Protein AF-A0A520KPR8-F1 (afdb_monomer)

Mean predicted aligned error: 12.23 Å

Secondary structure (DSSP, 8-state):
-HHHHHHHHHHHHHHHHHTT----------TT---EEEEETTSEEEE--SSSSEEEEETTTEEEEEB-SSPPPSEEEEEEEEE-SSS-EEEEEEEE-PPP-------SS--EEEEEE-SSEEEEETTS-EEE---HHHHHHHHHHHHHHHHHTSPTTSHHHHHHHHHHHHHHHHHHHHHHHHHHHHHHHHHTT-SEEEEE---HHHHTT-TTTHHHHTT--HHHHHHHHHHHHTTTT-EEEEE--TTTTTB-TTT--B----TT--EEE-TTT--EEEHHHHHHHHHHHHHHHHH-S--------------------EEEP----PPPP-----

Nearest PDB structures (foldseek):
  8h1j-assembly1_A  TM=8.125E-01  e=1.119E-15  Deinococcus radiodurans R1 = ATCC 13939 = DSM 20539
  8iaz-assembly1_A  TM=8.163E-01  e=7.077E-16  Firmicutes bacterium AM43-11BH
  8exa-assembly1_A  TM=8.527E-01  e=3.098E-14  Deinococcus radiodurans R1 = ATCC 13939 = DSM 20539
  8bf8-assembly1_A  TM=7.472E-01  e=6.966E-10  Deinococcus radiodurans R1 = ATCC 13939 = DSM 20539
  8hhm-assembly1_A  TM=7.440E-01  e=2.235E-06  Mycolicibacterium mucogenicum

Sequence (334 aa):
MVLKQLYDNLRSLSERQKNGYKVGKLRYKGEGWYKTIEYNQSGFKLKKTDNRPDQLKLSKIGEVPIRLHREIEGEVKGVILKRDSAGDWYAIFQTEQEEAETDTTDSENFEAVGIDLGIQKFIVDSDGNRIEHPKNVEKAREHLKKEQRNLSRKEKGSNNYEKKRKRVAKLHKRVKNRRMDFLHKLSNAYVEKHDKIVLEDLNISSMLQGEMNSKNTLDSSWRTFIQLLLYKAESADTEVILVDPKDTSKECSQCGVKTDKKLWQREHSCPSCEYTTDRDYNAAQNILGKGLAEVTPAETATSTEHRDQNNSVFCDVSASASSKQEAPSTSKHS

Radius of gyration: 25.41 Å; Cα contacts (8 Å, |Δi|>4): 445; chains: 1; bounding box: 72×51×72 Å

Structure (mmCIF, N/CA/C/O backbone):
data_AF-A0A520KPR8-F1
#
_entry.id   AF-A0A520KPR8-F1
#
loop_
_atom_site.group_PDB
_atom_site.id
_atom_site.type_symbol
_atom_site.label_atom_id
_atom_site.label_alt_id
_atom_site.label_comp_id
_atom_site.label_asym_id
_atom_site.label_entity_id
_atom_site.label_seq_id
_atom_site.pdbx_PDB_ins_code
_atom_site.Cartn_x
_atom_site.Cartn_y
_atom_site.Cartn_z
_atom_site.occupancy
_atom_site.B_iso_or_equiv
_atom_site.auth_seq_id
_atom_site.auth_comp_id
_atom_site.auth_asym_id
_atom_site.auth_atom_id
_atom_site.pdbx_PDB_model_num
ATOM 1 N N . MET A 1 1 ? -7.335 -18.999 23.655 1.00 62.38 1 MET A N 1
ATOM 2 C CA . MET A 1 1 ? -7.191 -17.750 22.876 1.00 62.38 1 MET A CA 1
ATOM 3 C C . MET A 1 1 ? -6.178 -16.783 23.492 1.00 62.38 1 MET A C 1
ATOM 5 O O . MET A 1 1 ? -5.138 -16.594 22.886 1.00 62.38 1 MET A O 1
ATOM 9 N N . VAL A 1 2 ? -6.375 -16.278 24.722 1.00 66.62 2 VAL A N 1
ATOM 10 C CA . VAL A 1 2 ? -5.357 -15.449 25.423 1.00 66.62 2 VAL A CA 1
ATOM 11 C C . VAL A 1 2 ? -4.015 -16.184 25.581 1.00 66.62 2 VAL A C 1
ATOM 13 O O . VAL A 1 2 ? -2.962 -15.611 25.328 1.00 66.62 2 VAL A O 1
ATOM 16 N N . LEU A 1 3 ? -4.059 -17.479 25.915 1.00 74.75 3 LEU A N 1
ATOM 17 C CA . LEU A 1 3 ? -2.877 -18.351 25.965 1.00 74.75 3 LEU A CA 1
ATOM 18 C C . LEU A 1 3 ? -2.170 -18.478 24.607 1.00 74.75 3 LEU A C 1
ATOM 20 O O . LEU A 1 3 ? -0.956 -18.335 24.553 1.00 74.75 3 LEU A O 1
ATOM 24 N N . LYS A 1 4 ? -2.916 -18.680 23.511 1.00 77.00 4 LYS A N 1
ATOM 25 C CA . LYS A 1 4 ? -2.352 -18.782 22.152 1.00 77.00 4 LYS A CA 1
ATOM 26 C C . LYS A 1 4 ? -1.570 -17.515 21.805 1.00 77.00 4 LYS A C 1
ATOM 28 O O . LYS A 1 4 ? -0.386 -17.579 21.512 1.00 77.00 4 LYS A O 1
ATOM 33 N N . GLN A 1 5 ? -2.195 -16.356 21.999 1.00 74.44 5 GLN A N 1
ATOM 34 C CA . GLN A 1 5 ? -1.561 -15.074 21.723 1.00 74.44 5 GLN A CA 1
ATOM 35 C 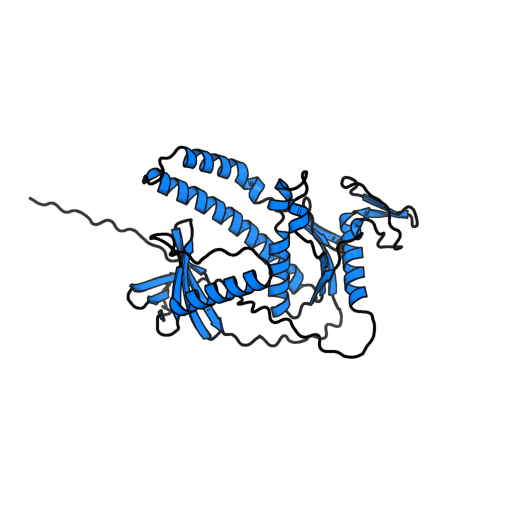C . GLN A 1 5 ? -0.337 -14.799 22.612 1.00 74.44 5 GLN A C 1
ATOM 37 O O . GLN A 1 5 ? 0.614 -14.154 22.174 1.00 74.44 5 GLN A O 1
ATOM 42 N N . LEU A 1 6 ? -0.332 -15.270 23.863 1.00 82.25 6 LEU A N 1
ATOM 43 C CA . LEU A 1 6 ? 0.854 -15.207 24.717 1.00 82.25 6 LEU A CA 1
ATOM 44 C C . LEU A 1 6 ? 2.010 -16.019 24.113 1.00 82.25 6 LEU A C 1
ATOM 46 O O . LEU A 1 6 ? 3.115 -15.489 23.997 1.00 82.25 6 LEU A O 1
ATOM 50 N N . TYR A 1 7 ? 1.753 -17.262 23.699 1.00 86.19 7 TYR A N 1
ATOM 51 C CA . TYR A 1 7 ? 2.765 -18.123 23.085 1.00 86.19 7 TYR A CA 1
ATOM 52 C C . TYR A 1 7 ? 3.267 -17.583 21.745 1.00 86.19 7 TYR A C 1
ATOM 54 O O . TYR A 1 7 ? 4.476 -17.573 21.527 1.00 86.19 7 TYR A O 1
ATOM 62 N N . ASP A 1 8 ? 2.382 -17.058 20.897 1.00 84.00 8 ASP A N 1
ATOM 63 C CA . ASP A 1 8 ? 2.764 -16.453 19.614 1.00 84.00 8 ASP A CA 1
ATOM 64 C C . ASP A 1 8 ? 3.694 -15.247 19.830 1.00 84.00 8 ASP A C 1
ATOM 66 O O . ASP A 1 8 ? 4.741 -15.122 19.192 1.00 84.00 8 ASP A O 1
ATOM 70 N N . ASN A 1 9 ? 3.371 -14.387 20.805 1.00 85.81 9 ASN A N 1
ATOM 71 C CA . ASN A 1 9 ? 4.222 -13.252 21.165 1.00 85.81 9 ASN A CA 1
ATOM 72 C C . ASN A 1 9 ? 5.580 -13.696 21.738 1.00 85.81 9 ASN A C 1
ATOM 74 O O . ASN A 1 9 ? 6.599 -13.070 21.445 1.00 85.81 9 ASN A O 1
ATOM 78 N N . LEU A 1 10 ? 5.613 -14.756 22.554 1.00 88.50 10 LEU A N 1
ATOM 79 C CA . LEU A 1 10 ? 6.862 -15.317 23.081 1.00 88.50 10 LEU A CA 1
ATOM 80 C C . LEU A 1 10 ? 7.733 -15.901 21.965 1.00 88.50 10 LEU A C 1
ATOM 82 O O . LEU A 1 10 ? 8.937 -15.641 21.939 1.00 88.50 10 LEU A O 1
ATOM 86 N N . ARG A 1 11 ? 7.130 -16.640 21.028 1.00 89.81 11 ARG A N 1
ATOM 87 C CA . ARG A 1 11 ? 7.820 -17.217 19.869 1.00 89.81 11 ARG A CA 1
ATOM 88 C C . ARG A 1 11 ? 8.437 -16.121 19.002 1.00 89.81 11 ARG A C 1
ATOM 90 O O . ARG A 1 11 ? 9.640 -16.150 18.762 1.00 89.81 11 ARG A O 1
ATOM 97 N N . SER A 1 12 ? 7.655 -15.095 18.664 1.00 88.00 12 SER A N 1
ATOM 98 C CA . SER A 1 12 ? 8.136 -13.946 17.890 1.00 88.00 12 SER A CA 1
ATOM 99 C C . SER A 1 12 ? 9.286 -13.203 18.587 1.00 88.00 12 SER A C 1
ATOM 101 O O . SER A 1 12 ? 10.266 -12.820 17.947 1.00 88.00 12 SER A O 1
ATOM 103 N N . LEU A 1 13 ? 9.223 -13.018 19.912 1.00 89.81 13 LEU A N 1
ATOM 104 C CA . LEU A 1 13 ? 10.337 -12.424 20.661 1.00 89.81 13 LEU A CA 1
ATOM 105 C C . LEU A 1 13 ? 11.594 -13.298 20.615 1.00 89.81 13 LEU A C 1
ATOM 107 O O . LEU A 1 13 ? 12.687 -12.764 20.434 1.00 89.81 13 LEU A O 1
ATOM 111 N N . SER A 1 14 ? 11.442 -14.615 20.755 1.00 90.00 14 SER A N 1
ATOM 112 C CA . SER A 1 14 ? 12.558 -15.560 20.678 1.00 90.00 14 SER A CA 1
ATOM 113 C C . SER A 1 14 ? 13.227 -15.531 19.303 1.00 90.00 14 SER A C 1
ATOM 115 O O . SER A 1 14 ? 14.447 -15.428 19.220 1.00 90.00 14 SER A O 1
ATOM 117 N N . GLU A 1 15 ? 12.449 -15.539 18.221 1.00 91.56 15 GLU A N 1
ATOM 118 C CA . GLU A 1 15 ? 12.964 -15.443 16.849 1.00 91.56 15 GLU A CA 1
ATOM 119 C C . GLU A 1 15 ? 13.724 -14.138 16.612 1.00 91.56 15 GLU A C 1
ATOM 121 O O . GLU A 1 15 ? 14.835 -14.141 16.086 1.00 91.56 15 GLU A O 1
ATOM 126 N N . ARG A 1 16 ? 13.180 -13.006 17.070 1.00 89.69 16 ARG A N 1
ATOM 127 C CA . ARG A 1 16 ? 13.874 -11.716 16.962 1.00 89.69 16 ARG A CA 1
ATOM 128 C C . ARG A 1 16 ? 15.178 -11.695 17.753 1.00 89.69 16 ARG A C 1
ATOM 130 O O . ARG A 1 16 ? 16.153 -11.115 17.284 1.00 89.69 16 ARG A O 1
ATOM 137 N N . GLN A 1 17 ? 15.207 -12.327 18.923 1.00 90.75 17 GLN A N 1
ATOM 138 C CA . GLN A 1 17 ? 16.432 -12.460 19.703 1.00 90.75 17 GLN A CA 1
ATOM 139 C C . GLN A 1 17 ? 17.478 -13.306 18.969 1.00 90.75 17 GLN A C 1
ATOM 141 O O . GLN A 1 17 ? 18.640 -12.911 18.918 1.00 90.75 17 GLN A O 1
ATOM 146 N N . LYS A 1 18 ? 17.066 -14.429 18.363 1.00 91.94 18 LYS A N 1
ATOM 147 C CA . LYS A 1 18 ? 17.937 -15.277 17.529 1.00 91.94 18 LYS A CA 1
ATOM 148 C C . LYS A 1 18 ? 18.499 -14.513 16.329 1.00 91.94 18 LYS A C 1
ATOM 150 O O . LYS A 1 18 ? 19.672 -14.662 16.016 1.00 91.94 18 LYS A O 1
ATOM 155 N N . ASN A 1 19 ? 17.704 -13.624 15.737 1.00 91.19 19 ASN A N 1
ATOM 156 C CA . ASN A 1 19 ? 18.118 -12.752 14.634 1.00 91.19 19 ASN A CA 1
ATOM 157 C C . ASN A 1 19 ? 18.958 -11.533 15.086 1.00 91.19 19 ASN A C 1
ATOM 159 O O . ASN A 1 19 ? 19.099 -10.571 14.336 1.00 91.19 19 ASN A O 1
ATOM 163 N N . GLY A 1 20 ? 19.487 -11.531 16.316 1.00 90.25 20 GLY A N 1
ATOM 164 C CA . GLY A 1 20 ? 20.412 -10.506 16.812 1.00 90.25 20 GLY A CA 1
ATOM 165 C C . GLY A 1 20 ? 19.764 -9.188 17.253 1.00 90.25 20 GLY A C 1
ATOM 166 O O . GLY A 1 20 ? 20.471 -8.242 17.603 1.00 90.25 20 GLY A O 1
ATOM 167 N N . TYR A 1 21 ? 18.431 -9.089 17.280 1.00 90.56 21 TYR A N 1
ATOM 168 C CA . TYR A 1 21 ? 17.758 -7.874 17.740 1.00 90.56 21 TYR A CA 1
ATOM 169 C C . TYR A 1 21 ? 17.723 -7.789 19.271 1.00 90.56 21 TYR A C 1
ATOM 171 O O . TYR A 1 21 ? 17.419 -8.755 19.971 1.00 90.56 21 TYR A O 1
ATOM 179 N N . LYS A 1 22 ? 17.922 -6.580 19.812 1.00 90.31 22 LYS A N 1
ATOM 180 C CA . LYS A 1 22 ? 17.697 -6.300 21.238 1.00 90.31 22 LYS A CA 1
ATOM 181 C C . LYS A 1 22 ? 16.200 -6.373 21.554 1.00 90.31 22 LYS A C 1
ATOM 183 O O . LYS A 1 22 ? 15.439 -5.473 21.194 1.00 90.31 22 LYS A O 1
ATOM 188 N N . VAL A 1 23 ? 15.777 -7.431 22.242 1.00 89.12 23 VAL A N 1
ATOM 189 C CA . VAL A 1 23 ? 14.373 -7.654 22.621 1.00 89.12 23 VAL A CA 1
ATOM 190 C C . VAL A 1 23 ? 14.091 -7.259 24.072 1.00 89.12 23 VAL A C 1
ATOM 192 O O . VAL A 1 23 ? 14.927 -7.409 24.961 1.00 89.12 23 VAL A O 1
ATOM 195 N N . GLY A 1 24 ? 12.897 -6.714 24.311 1.00 86.69 24 GLY A N 1
ATOM 196 C CA . GLY A 1 24 ? 12.380 -6.439 25.653 1.00 86.69 24 GLY A CA 1
ATOM 197 C C . GLY A 1 24 ? 11.578 -7.614 26.223 1.00 86.69 24 GLY A C 1
ATOM 198 O O . GLY A 1 24 ? 11.423 -8.649 25.584 1.00 86.69 24 GLY A O 1
ATOM 199 N N . LYS A 1 25 ? 11.014 -7.431 27.422 1.00 86.75 25 LYS A N 1
ATOM 200 C CA . LYS A 1 25 ? 10.085 -8.394 28.038 1.00 86.75 25 LYS A CA 1
ATOM 201 C C . LYS A 1 25 ? 8.639 -8.087 27.646 1.00 86.75 25 LYS A C 1
ATOM 203 O O . LYS A 1 25 ? 8.293 -6.922 27.424 1.00 86.75 25 LYS A O 1
ATOM 208 N N . LEU A 1 26 ? 7.788 -9.113 27.629 1.00 85.94 26 LEU A N 1
ATOM 209 C CA . LEU A 1 26 ? 6.345 -8.917 27.504 1.00 85.94 26 LEU A CA 1
ATOM 210 C C . LEU A 1 26 ? 5.819 -8.085 28.674 1.00 85.94 26 LEU A C 1
ATOM 212 O O . LEU A 1 26 ? 6.232 -8.257 29.820 1.00 85.94 26 LEU A O 1
ATOM 216 N N . ARG A 1 27 ? 4.911 -7.159 28.366 1.00 81.81 27 ARG A N 1
ATOM 217 C CA . ARG A 1 27 ? 4.258 -6.291 29.347 1.00 81.81 27 ARG A CA 1
ATOM 218 C C . ARG A 1 27 ? 2.763 -6.543 29.315 1.00 81.81 27 ARG A C 1
ATOM 220 O O . ARG A 1 27 ? 2.176 -6.632 28.236 1.00 81.81 27 ARG A O 1
ATOM 227 N N . TYR A 1 28 ? 2.158 -6.605 30.496 1.00 79.25 28 TYR A N 1
ATOM 228 C CA . TYR A 1 28 ? 0.709 -6.637 30.612 1.00 79.25 28 TYR A CA 1
ATOM 229 C C . TYR A 1 28 ? 0.120 -5.331 30.063 1.00 79.25 28 TYR A C 1
ATOM 231 O O . TYR A 1 28 ? 0.634 -4.243 30.336 1.00 79.25 28 TYR A O 1
ATOM 239 N N . LYS A 1 29 ? -0.936 -5.434 29.255 1.00 74.81 29 LYS A N 1
ATOM 240 C CA . LYS A 1 29 ? -1.640 -4.267 28.716 1.00 74.81 29 LYS A CA 1
ATOM 241 C C . LYS A 1 29 ? -2.745 -3.860 29.688 1.00 74.81 29 LYS A C 1
ATOM 243 O O . LYS A 1 29 ? -3.590 -4.680 30.024 1.00 74.81 29 LYS A O 1
ATOM 248 N N . GLY A 1 30 ? -2.724 -2.602 30.125 1.00 75.00 30 GLY A N 1
ATOM 249 C CA . GLY A 1 30 ? -3.725 -2.051 31.040 1.00 75.00 30 GLY A CA 1
ATOM 250 C C . GLY A 1 30 ? -5.098 -1.833 30.396 1.00 75.00 30 GLY A C 1
ATOM 251 O O . GLY A 1 30 ? -5.300 -2.040 29.195 1.00 75.00 30 GLY A O 1
ATOM 252 N N . GLU A 1 31 ? -6.049 -1.373 31.203 1.00 73.44 31 GLU A N 1
ATOM 253 C CA . GLU A 1 31 ? -7.410 -1.069 30.765 1.00 73.44 31 GLU A CA 1
ATOM 254 C C . GLU A 1 31 ? -7.431 -0.054 29.603 1.00 73.44 31 GLU A C 1
ATOM 256 O O . GLU A 1 31 ? -6.683 0.925 29.583 1.00 73.44 31 GLU A O 1
ATOM 261 N N . GLY A 1 32 ? -8.260 -0.309 28.584 1.00 70.06 32 GLY A N 1
ATOM 262 C CA . GLY A 1 32 ? -8.401 0.558 27.405 1.00 70.06 32 GLY A CA 1
ATOM 263 C C . GLY A 1 32 ? -7.299 0.425 26.341 1.00 70.06 32 GLY A C 1
ATOM 264 O O . GLY A 1 32 ? -7.386 1.059 25.285 1.00 70.06 32 GLY A O 1
ATOM 265 N N . TRP A 1 33 ? -6.280 -0.410 26.571 1.00 71.31 33 TRP A N 1
ATOM 266 C CA . TRP A 1 33 ? -5.223 -0.683 25.586 1.00 71.31 33 TRP A CA 1
ATOM 267 C C . TRP A 1 33 ? -5.642 -1.735 24.565 1.00 71.31 33 TRP A C 1
ATOM 269 O O . TRP A 1 33 ? -5.183 -1.712 23.420 1.00 71.31 33 TRP A O 1
ATOM 279 N N . TYR A 1 34 ? -6.497 -2.665 24.987 1.00 70.62 34 TYR A N 1
ATOM 280 C CA . TYR A 1 34 ? -7.026 -3.703 24.123 1.00 70.62 34 TYR A CA 1
ATOM 281 C C . TYR A 1 34 ? -8.286 -3.196 23.425 1.00 70.62 34 TYR A C 1
ATOM 283 O O . TYR A 1 34 ? -9.236 -2.745 24.060 1.00 70.62 34 TYR A O 1
ATOM 291 N N . LYS A 1 35 ? -8.261 -3.228 22.093 1.00 82.81 35 LYS A N 1
ATOM 292 C CA . LYS A 1 35 ? -9.374 -2.797 21.238 1.00 82.81 35 LYS A CA 1
ATOM 293 C C . LYS A 1 35 ? -9.890 -3.926 20.359 1.00 82.81 35 LYS A C 1
ATOM 295 O O . LYS A 1 35 ? -10.605 -3.665 19.400 1.00 82.81 35 LYS A O 1
ATOM 300 N N . THR A 1 36 ? -9.490 -5.151 20.664 1.00 87.88 36 THR A N 1
ATOM 301 C CA . THR A 1 36 ? -9.764 -6.320 19.844 1.00 87.88 36 THR A CA 1
ATOM 302 C C . THR A 1 36 ? -10.351 -7.417 20.723 1.00 87.88 36 THR A C 1
ATOM 304 O O . THR A 1 36 ? -9.949 -7.546 21.869 1.00 87.88 36 THR A O 1
ATOM 307 N N . ILE A 1 37 ? -11.299 -8.199 20.235 1.00 88.69 37 ILE A N 1
ATOM 308 C CA . ILE A 1 37 ? -11.806 -9.396 20.904 1.00 88.69 37 ILE A CA 1
ATOM 309 C C . ILE A 1 37 ? -11.930 -10.450 19.819 1.00 88.69 37 ILE A C 1
ATOM 311 O O . ILE A 1 37 ? -12.584 -10.212 18.814 1.00 88.69 37 ILE A O 1
ATOM 315 N N . GLU A 1 38 ? -11.276 -11.582 19.997 1.00 88.94 38 GLU A N 1
ATOM 316 C CA . GLU A 1 38 ? -11.347 -12.694 19.055 1.00 88.94 38 GLU A CA 1
ATOM 317 C C . GLU A 1 38 ? -12.345 -13.734 19.586 1.00 88.94 38 GLU A C 1
ATOM 319 O O . GLU A 1 38 ? -12.569 -13.852 20.792 1.00 88.94 38 GLU A O 1
ATOM 324 N N . TYR A 1 39 ? -12.999 -14.449 18.685 1.00 89.88 39 TYR A N 1
ATOM 325 C CA . TYR A 1 39 ? -13.860 -15.580 18.988 1.00 89.88 39 TYR A CA 1
ATOM 326 C C . TYR A 1 39 ? -13.549 -16.682 17.980 1.00 89.88 39 TYR A C 1
ATOM 328 O O . TYR A 1 39 ? -13.477 -16.429 16.780 1.00 89.88 39 TYR A O 1
ATOM 336 N N . ASN A 1 40 ? -13.385 -17.905 18.473 1.00 88.19 40 ASN A N 1
ATOM 337 C CA . ASN A 1 40 ? -13.330 -19.105 17.642 1.00 88.19 40 ASN A CA 1
ATOM 338 C C . ASN A 1 40 ? -14.751 -19.577 17.279 1.00 88.19 40 ASN A C 1
ATOM 340 O O . ASN A 1 40 ? -15.734 -19.017 17.764 1.00 88.19 40 ASN A O 1
ATOM 344 N N . GLN A 1 41 ? -14.859 -20.633 16.471 1.00 84.94 41 GLN A N 1
ATOM 345 C CA . GLN A 1 41 ? -16.129 -21.151 15.935 1.00 84.94 41 GLN A CA 1
ATOM 346 C C . GLN A 1 41 ? -17.218 -21.437 16.985 1.00 84.94 41 GLN A C 1
ATOM 348 O O . GLN A 1 41 ? -18.400 -21.279 16.699 1.00 84.94 41 GLN A O 1
ATOM 353 N N . SER A 1 42 ? -16.860 -21.810 18.219 1.00 86.12 42 SER A N 1
ATOM 354 C CA . SER A 1 42 ? -17.846 -22.059 19.284 1.00 86.12 42 SER A CA 1
ATOM 355 C C . SER A 1 42 ? -18.351 -20.785 19.971 1.00 86.12 42 SER A C 1
ATOM 357 O O . SER A 1 42 ? -19.342 -20.811 20.703 1.00 86.12 42 SER A O 1
ATOM 359 N N . GLY A 1 43 ? -17.667 -19.660 19.764 1.00 87.75 43 GLY A N 1
ATOM 360 C CA . GLY A 1 43 ? -17.884 -18.417 20.489 1.00 87.75 43 GLY A CA 1
ATOM 361 C C . GLY A 1 43 ? -18.860 -17.438 19.838 1.00 87.75 43 GLY A C 1
ATOM 362 O O . GLY A 1 43 ? -19.249 -16.473 20.506 1.00 87.75 43 GLY A O 1
ATOM 363 N N . PHE A 1 44 ? -19.257 -17.665 18.582 1.00 93.12 44 PHE A N 1
ATOM 364 C CA . PHE A 1 44 ? -20.148 -16.780 17.830 1.00 93.12 44 PHE A CA 1
ATOM 365 C C . PHE A 1 44 ? -21.098 -17.552 16.901 1.00 93.12 44 PHE A C 1
ATOM 367 O O . PHE A 1 44 ? -20.851 -18.698 16.546 1.00 93.12 44 PHE A O 1
ATOM 374 N N . LYS A 1 45 ? -22.196 -16.912 16.492 1.00 92.56 45 LYS A N 1
ATOM 375 C CA . LYS A 1 45 ? -23.092 -17.401 15.437 1.00 92.56 45 LYS A CA 1
ATOM 376 C C . LYS A 1 45 ? -23.583 -16.230 14.598 1.00 92.56 45 LYS A C 1
ATOM 378 O O . LYS A 1 45 ? -24.175 -15.293 15.136 1.00 92.56 45 LYS A O 1
ATOM 383 N N . LEU A 1 46 ? -23.358 -16.299 13.290 1.00 90.62 46 LEU A N 1
ATOM 384 C CA . LEU A 1 46 ? -23.938 -15.361 12.337 1.00 90.62 46 LEU A CA 1
ATOM 385 C C . LEU A 1 46 ? -25.369 -15.800 12.001 1.00 90.62 46 LEU A C 1
ATOM 387 O O . LEU A 1 46 ? -25.604 -16.954 11.649 1.00 90.62 46 LEU A O 1
ATOM 391 N N . LYS A 1 47 ? -26.324 -14.883 12.126 1.00 88.75 47 LYS A N 1
ATOM 392 C CA . LYS A 1 47 ? -27.714 -15.058 11.711 1.00 88.75 47 LYS A CA 1
ATOM 393 C C . LYS A 1 47 ? -27.995 -14.061 10.592 1.00 88.75 47 LYS A C 1
ATOM 395 O O . LYS A 1 47 ? -28.091 -12.862 10.858 1.00 88.75 47 LYS A O 1
ATOM 400 N N . LYS A 1 48 ? -28.104 -14.559 9.360 1.00 83.88 48 LYS A N 1
ATOM 401 C CA . LYS A 1 48 ? -28.597 -13.752 8.241 1.00 83.88 48 LYS A CA 1
ATOM 402 C C . LYS A 1 48 ? -30.082 -13.464 8.465 1.00 83.88 48 LYS A C 1
ATOM 404 O O . LYS A 1 48 ? -30.812 -14.358 8.895 1.00 83.88 48 LYS A O 1
ATOM 409 N N . THR A 1 49 ? -30.503 -12.228 8.238 1.00 79.56 49 THR A N 1
ATOM 410 C CA . THR A 1 49 ? -31.909 -11.819 8.354 1.00 79.56 49 THR A CA 1
ATOM 411 C C . THR A 1 49 ? -32.412 -11.321 7.008 1.00 79.56 49 THR A C 1
ATOM 413 O O . THR A 1 49 ? -31.686 -10.635 6.293 1.00 79.56 49 THR A O 1
ATOM 416 N N . ASP A 1 50 ? -33.674 -11.607 6.680 1.00 75.38 50 ASP A N 1
ATOM 417 C CA . ASP A 1 50 ? -34.277 -11.147 5.416 1.00 75.38 50 ASP A CA 1
ATOM 418 C C . ASP A 1 50 ? -34.343 -9.610 5.344 1.00 75.38 50 ASP A C 1
ATOM 420 O O . ASP A 1 50 ? -34.200 -9.009 4.281 1.00 75.38 50 ASP A O 1
ATOM 424 N N . ASN A 1 51 ? -34.466 -8.959 6.507 1.00 70.19 51 ASN A N 1
ATOM 425 C CA . ASN A 1 51 ? -34.332 -7.515 6.665 1.00 70.19 51 ASN A CA 1
ATOM 426 C C . ASN A 1 51 ? -32.975 -7.180 7.297 1.00 70.19 51 ASN A C 1
ATOM 428 O O . ASN A 1 51 ? -32.728 -7.514 8.458 1.00 70.19 51 ASN A O 1
ATOM 432 N N . ARG A 1 52 ? -32.096 -6.487 6.559 1.00 76.44 52 ARG A N 1
ATOM 433 C CA . ARG A 1 52 ? -30.834 -5.951 7.106 1.00 76.44 52 ARG A CA 1
ATOM 434 C C . ARG A 1 52 ? -31.125 -4.950 8.239 1.00 76.44 52 ARG A C 1
ATOM 436 O O . ARG A 1 52 ? -32.043 -4.140 8.099 1.00 76.44 52 ARG A O 1
ATOM 443 N N . PRO A 1 53 ? -30.311 -4.898 9.311 1.00 85.31 53 PRO A N 1
ATOM 444 C CA . PRO A 1 53 ? -29.012 -5.557 9.489 1.00 85.31 53 PRO A CA 1
ATOM 445 C C . PRO A 1 53 ? -29.094 -7.008 9.986 1.00 85.31 53 PRO A C 1
ATOM 447 O O . PRO A 1 53 ? -29.923 -7.324 10.838 1.00 85.31 53 PRO A O 1
ATOM 450 N N . ASP A 1 54 ? -28.155 -7.834 9.515 1.00 89.62 54 ASP A N 1
ATOM 451 C CA . ASP A 1 54 ? -27.909 -9.188 10.026 1.00 89.62 54 ASP A CA 1
ATOM 452 C C . ASP A 1 54 ? -27.526 -9.158 11.514 1.00 89.62 54 ASP A C 1
ATOM 454 O O . ASP A 1 54 ? -27.135 -8.121 12.057 1.00 89.62 54 ASP A O 1
ATOM 458 N N . GLN A 1 55 ? -27.596 -10.302 12.193 1.00 91.94 55 GLN A N 1
ATOM 459 C CA . GLN A 1 55 ? -27.305 -10.400 13.626 1.00 91.94 55 GLN A CA 1
ATOM 460 C C . GLN A 1 55 ? -26.080 -11.280 13.884 1.00 91.94 55 GLN A C 1
ATOM 462 O O . GLN A 1 55 ? -26.005 -12.425 13.439 1.00 91.94 55 GLN A O 1
ATOM 467 N N . LEU A 1 56 ? -25.128 -10.775 14.668 1.00 93.50 56 LEU A N 1
ATOM 468 C CA . LEU A 1 56 ? -23.995 -11.539 15.180 1.00 93.50 56 LEU A CA 1
ATOM 469 C C . LEU A 1 56 ? -24.234 -11.862 16.652 1.00 93.50 56 LEU A C 1
ATOM 471 O O . LEU A 1 56 ? -24.144 -10.991 17.517 1.00 93.50 56 LEU A O 1
ATOM 475 N N . LYS A 1 57 ? -24.528 -13.128 16.946 1.00 94.06 57 LYS A N 1
ATOM 476 C CA . LYS A 1 57 ? -24.615 -13.618 18.320 1.00 94.06 57 LYS A CA 1
ATOM 477 C C . LYS A 1 57 ? -23.216 -13.924 18.830 1.00 94.06 57 LYS A C 1
ATOM 479 O O . LYS A 1 57 ? -22.505 -14.724 18.234 1.00 94.06 57 LYS A O 1
ATOM 484 N N . LEU A 1 58 ? -22.847 -13.329 19.952 1.00 94.44 58 LEU A N 1
ATOM 485 C CA . LEU A 1 58 ? -21.553 -13.490 20.603 1.00 94.44 58 LEU A CA 1
ATOM 486 C C . LEU A 1 58 ? -21.763 -14.073 21.995 1.00 94.44 58 LEU A C 1
ATOM 488 O O . LEU A 1 58 ? -22.611 -13.606 22.762 1.00 94.44 58 LEU A O 1
ATOM 492 N N . SER A 1 59 ? -20.978 -15.087 22.348 1.00 92.31 59 SER A N 1
ATOM 493 C CA . SER A 1 59 ? -21.027 -15.658 23.693 1.00 92.31 59 SER A CA 1
ATOM 494 C C . SER A 1 59 ? -20.753 -14.573 24.747 1.00 92.31 59 SER A C 1
ATOM 496 O O . SER A 1 59 ? -19.852 -13.744 24.598 1.00 92.31 59 SER A O 1
ATOM 498 N N . LYS A 1 60 ? -21.574 -14.563 25.808 1.00 90.81 60 LYS A N 1
ATOM 499 C CA . LYS A 1 60 ? -21.562 -13.602 26.933 1.00 90.81 60 LYS A CA 1
ATOM 500 C C . LYS A 1 60 ? -21.944 -12.149 26.611 1.00 90.81 60 LYS A C 1
ATOM 502 O O . LYS A 1 60 ? -22.168 -11.393 27.548 1.00 90.81 60 LYS A O 1
ATOM 507 N N . ILE A 1 61 ? -22.035 -11.759 25.339 1.00 91.38 61 ILE A N 1
ATOM 508 C CA . ILE A 1 61 ? -22.442 -10.402 24.929 1.00 91.38 61 ILE A CA 1
ATOM 509 C C . ILE A 1 61 ? -23.901 -10.389 24.455 1.00 91.38 61 ILE A C 1
ATOM 511 O O . ILE A 1 61 ? -24.629 -9.450 24.758 1.00 91.38 61 ILE A O 1
ATOM 515 N N . GLY A 1 62 ? -24.343 -11.440 23.758 1.00 92.38 62 GLY A N 1
ATOM 516 C CA . GLY A 1 62 ? -25.682 -11.511 23.172 1.00 92.38 62 GLY A CA 1
ATOM 517 C C . GLY A 1 62 ? -25.678 -11.204 21.678 1.00 92.38 62 GLY A C 1
ATOM 518 O O . GLY A 1 62 ? -24.686 -11.448 20.992 1.00 92.38 62 GLY A O 1
ATOM 519 N N . GLU A 1 63 ? -26.809 -10.736 21.160 1.00 93.31 63 GLU A N 1
ATOM 520 C CA . GLU A 1 63 ? -27.007 -10.474 19.731 1.00 93.31 63 GLU A CA 1
ATOM 521 C C . GLU A 1 63 ? -26.691 -9.016 19.408 1.00 93.31 63 GLU A C 1
ATOM 523 O O . GLU A 1 63 ? -27.175 -8.100 20.073 1.00 93.31 63 GLU A O 1
ATOM 528 N N . VAL A 1 64 ? -25.834 -8.811 18.409 1.00 92.62 64 VAL A N 1
ATOM 529 C CA . VAL A 1 64 ? -25.396 -7.489 17.969 1.00 92.62 64 VAL A CA 1
ATOM 530 C C . VAL A 1 64 ? -25.760 -7.316 16.496 1.00 92.62 64 VAL A C 1
ATOM 532 O O . VAL A 1 64 ? -25.349 -8.146 15.682 1.00 92.62 64 VAL A O 1
ATOM 535 N N . PRO A 1 65 ? -26.463 -6.235 16.118 1.00 92.12 65 PRO A N 1
ATOM 536 C CA . PRO A 1 65 ? -26.741 -5.956 14.719 1.00 92.12 65 PRO A CA 1
ATOM 537 C C . PRO A 1 65 ? -25.444 -5.610 13.985 1.00 92.12 65 PRO A C 1
ATOM 539 O O . PRO A 1 65 ? -24.670 -4.750 14.422 1.00 92.12 65 PRO A O 1
ATOM 542 N N . ILE A 1 66 ? -25.226 -6.247 12.840 1.00 91.88 66 ILE A N 1
ATOM 543 C CA . ILE A 1 66 ? -24.071 -6.023 11.979 1.00 91.88 66 ILE A CA 1
ATOM 544 C C . ILE A 1 66 ? -24.509 -5.710 10.550 1.00 91.88 66 ILE A C 1
ATOM 546 O O . ILE A 1 66 ? -25.491 -6.231 10.031 1.00 91.88 66 ILE A O 1
ATOM 550 N N . ARG A 1 67 ? -23.741 -4.854 9.878 1.00 90.69 67 ARG A N 1
ATOM 551 C CA . ARG A 1 67 ? -23.882 -4.640 8.439 1.00 90.69 67 ARG A CA 1
ATOM 552 C C . ARG A 1 67 ? -22.799 -5.422 7.709 1.00 90.69 67 ARG A C 1
ATOM 554 O O . ARG A 1 67 ? -21.673 -4.931 7.617 1.00 90.69 67 ARG A O 1
ATOM 561 N N . LEU A 1 68 ? -23.144 -6.599 7.188 1.00 88.38 68 LEU A N 1
ATOM 562 C CA . LEU A 1 68 ? -22.278 -7.331 6.265 1.00 88.38 68 LEU A CA 1
ATOM 563 C C . LEU A 1 68 ? -22.108 -6.509 4.983 1.00 88.38 68 LEU A C 1
ATOM 565 O O . LEU A 1 68 ? -23.087 -6.096 4.357 1.00 88.38 68 LEU A O 1
ATOM 569 N N . HIS A 1 69 ? -20.861 -6.195 4.631 1.00 84.75 69 HIS A N 1
ATOM 570 C CA . HIS A 1 69 ? -20.564 -5.408 3.431 1.00 84.75 69 HIS A CA 1
ATOM 571 C C . HIS A 1 69 ? -20.453 -6.272 2.171 1.00 84.75 69 HIS A C 1
ATOM 573 O O . HIS A 1 69 ? -20.641 -5.738 1.083 1.00 84.75 69 HIS A O 1
ATOM 579 N N . ARG A 1 70 ? -20.184 -7.573 2.325 1.00 86.38 70 ARG A N 1
ATOM 580 C CA . ARG A 1 70 ? -20.190 -8.605 1.280 1.00 86.38 70 ARG A CA 1
ATOM 581 C C . ARG A 1 70 ? -20.663 -9.932 1.861 1.00 86.38 70 ARG A C 1
ATOM 583 O O . ARG A 1 70 ? -20.713 -10.079 3.087 1.00 86.38 70 ARG A O 1
ATOM 590 N N . GLU A 1 71 ? -21.009 -10.867 0.989 1.00 87.06 71 GLU A N 1
ATOM 591 C CA . GLU A 1 71 ? -21.245 -12.245 1.404 1.00 87.06 71 GLU A CA 1
ATOM 592 C C . GLU A 1 71 ? -19.943 -12.893 1.882 1.00 87.06 71 GLU A C 1
ATOM 594 O O . GLU A 1 71 ? -18.848 -12.445 1.544 1.00 87.06 71 GLU A O 1
ATOM 599 N N . ILE A 1 72 ? -20.070 -13.882 2.761 1.00 88.19 72 ILE A N 1
ATOM 600 C CA . ILE A 1 72 ? -18.921 -14.591 3.313 1.00 88.19 72 ILE A CA 1
ATOM 601 C C . ILE A 1 72 ? -18.739 -15.858 2.489 1.00 88.19 72 ILE A C 1
ATOM 603 O O . ILE A 1 72 ? -19.637 -16.696 2.463 1.00 88.19 72 ILE A O 1
ATOM 607 N N . GLU A 1 73 ? -17.587 -15.960 1.847 1.00 87.94 73 GLU A N 1
ATOM 608 C CA . GLU A 1 73 ? -17.143 -17.125 1.086 1.00 87.94 73 GLU A CA 1
ATOM 609 C C . GLU A 1 73 ? -16.273 -18.024 1.978 1.00 87.94 73 GLU A C 1
ATOM 611 O O . GLU A 1 73 ? -15.526 -17.527 2.828 1.00 87.94 73 GLU A O 1
ATOM 616 N N . GLY A 1 74 ? -16.346 -19.340 1.782 1.00 88.00 74 GLY A N 1
ATOM 617 C CA . GLY A 1 74 ? -15.593 -20.321 2.569 1.00 88.00 74 GLY A CA 1
ATOM 618 C C . GLY A 1 74 ? -16.118 -20.569 3.984 1.00 88.00 74 GLY A C 1
ATOM 619 O O . GLY A 1 74 ? -17.162 -20.062 4.409 1.00 88.00 74 GLY A O 1
ATOM 620 N N . GLU A 1 75 ? -15.373 -21.376 4.739 1.00 89.50 75 GLU A N 1
ATOM 621 C CA . GLU A 1 75 ? -15.735 -21.756 6.102 1.00 89.50 75 GLU A CA 1
ATOM 622 C C . GLU A 1 75 ? -15.190 -20.744 7.115 1.00 89.50 75 GLU A C 1
ATOM 624 O O . GLU A 1 75 ? -13.985 -20.523 7.229 1.00 89.50 75 GLU A O 1
ATOM 629 N N . VAL A 1 76 ? -16.069 -20.148 7.923 1.00 91.69 76 VAL A N 1
ATOM 630 C CA . VAL A 1 76 ? -15.642 -19.208 8.967 1.00 91.69 76 VAL A CA 1
ATOM 631 C C . VAL A 1 76 ? -14.985 -19.953 10.132 1.00 91.69 76 VAL A C 1
ATOM 633 O O . VAL A 1 76 ? -15.646 -20.683 10.873 1.00 91.69 76 VAL A O 1
ATOM 636 N N . LYS A 1 77 ? -13.698 -19.693 10.372 1.00 91.19 77 LYS A N 1
ATOM 637 C CA . LYS A 1 77 ? -12.927 -20.244 11.501 1.00 91.19 77 LYS A CA 1
ATOM 638 C C . LYS A 1 77 ? -12.929 -19.350 12.738 1.00 91.19 77 LYS A C 1
ATOM 640 O O . LYS A 1 77 ? -12.742 -19.822 13.863 1.00 91.19 77 LYS A O 1
ATOM 645 N N . GLY A 1 78 ? -13.168 -18.057 12.559 1.00 92.31 78 GLY A N 1
ATOM 646 C CA . GLY A 1 78 ? -13.144 -17.100 13.657 1.00 92.31 78 GLY A CA 1
ATOM 647 C C . GLY A 1 78 ? -13.764 -15.760 13.306 1.00 92.31 78 GLY A C 1
ATOM 648 O O . GLY A 1 78 ? -13.964 -15.426 12.138 1.00 92.31 78 GLY A O 1
ATOM 649 N N . VAL A 1 79 ? -14.053 -14.972 14.339 1.00 93.69 79 VAL A N 1
ATOM 650 C CA . VAL A 1 79 ? -14.410 -13.561 14.190 1.00 93.69 79 VAL A CA 1
ATOM 651 C C . VAL A 1 79 ? -13.589 -12.705 15.144 1.00 93.69 79 VAL A C 1
ATOM 653 O O . VAL A 1 79 ? -13.485 -12.981 16.339 1.00 93.69 79 VAL A O 1
ATOM 656 N N . ILE A 1 80 ? -13.022 -11.627 14.617 1.00 93.00 80 ILE A N 1
ATOM 657 C CA . ILE A 1 80 ? -12.281 -10.627 15.372 1.00 93.00 80 ILE A CA 1
ATOM 658 C C . ILE A 1 80 ? -13.100 -9.341 15.422 1.00 93.00 80 ILE A C 1
ATOM 660 O O . ILE A 1 80 ? -13.244 -8.624 14.434 1.00 93.00 80 ILE A O 1
ATOM 664 N N . LEU A 1 81 ? -13.608 -9.007 16.602 1.00 93.31 81 LEU A N 1
ATOM 665 C CA . LEU A 1 81 ? -14.195 -7.707 16.886 1.00 93.31 81 LEU A CA 1
ATOM 666 C C . LEU A 1 81 ? -13.078 -6.703 17.126 1.00 93.31 81 LEU A C 1
ATOM 668 O O . LEU A 1 81 ? -12.278 -6.873 18.038 1.00 93.31 81 LEU A O 1
ATOM 672 N N . LYS A 1 82 ? -13.022 -5.631 16.349 1.00 92.88 82 LYS A N 1
ATOM 673 C CA . LYS A 1 82 ? -11.984 -4.607 16.435 1.00 92.88 82 LYS A CA 1
ATOM 674 C C . LYS A 1 82 ? -12.616 -3.232 16.514 1.00 92.88 82 LYS A C 1
ATOM 676 O O . LYS A 1 82 ? -13.433 -2.860 15.679 1.00 92.88 82 LYS A O 1
ATOM 681 N N . ARG A 1 83 ? -12.183 -2.442 17.488 1.00 92.00 83 ARG A N 1
ATOM 682 C CA . ARG A 1 83 ? -12.541 -1.036 17.624 1.00 92.00 83 ARG A CA 1
ATOM 683 C C . ARG A 1 83 ? -11.394 -0.161 17.151 1.00 92.00 83 ARG A C 1
ATOM 685 O O . ARG A 1 83 ? -10.271 -0.249 17.651 1.00 92.00 83 ARG A O 1
ATOM 692 N N . ASP A 1 84 ? -11.664 0.727 16.210 1.00 90.56 84 ASP A N 1
ATOM 693 C CA . ASP A 1 84 ? -10.640 1.649 15.735 1.00 90.56 84 ASP A CA 1
ATOM 694 C C . ASP A 1 84 ? -10.457 2.870 16.665 1.00 90.56 84 ASP A C 1
ATOM 696 O O . ASP A 1 84 ? -11.063 3.009 17.733 1.00 90.56 84 ASP A O 1
ATOM 700 N N . SER A 1 85 ? -9.550 3.775 16.296 1.00 88.12 85 SER A N 1
ATOM 701 C CA . SER A 1 85 ? -9.307 5.018 17.039 1.00 88.12 85 SER A CA 1
ATOM 702 C C . SER A 1 85 ? -10.407 6.074 16.859 1.00 88.12 85 SER A C 1
ATOM 704 O O . SER A 1 85 ? -10.512 6.975 17.697 1.00 88.12 85 SER A O 1
ATOM 706 N N . ALA A 1 86 ? -11.222 5.968 15.805 1.00 90.62 86 AL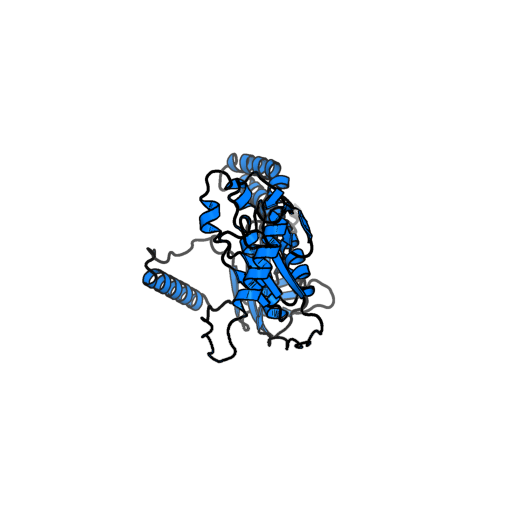A A N 1
ATOM 707 C CA . ALA A 1 86 ? -12.390 6.812 15.570 1.00 90.62 86 ALA A CA 1
ATOM 708 C C . ALA A 1 86 ? -13.589 6.395 16.441 1.00 90.62 86 ALA A C 1
ATOM 710 O O . ALA A 1 86 ? -14.460 7.224 16.723 1.00 90.62 86 ALA A O 1
ATOM 711 N N . GLY A 1 87 ? -13.565 5.161 16.948 1.00 89.56 87 GLY A N 1
ATOM 712 C CA . GLY A 1 87 ? -14.578 4.563 17.805 1.00 89.56 87 GLY A CA 1
ATOM 713 C C . GLY A 1 87 ? -15.513 3.606 17.072 1.00 89.56 87 GLY A C 1
ATOM 714 O O . GLY A 1 87 ? -16.439 3.122 17.719 1.00 89.56 87 GLY A O 1
ATOM 715 N N . ASP A 1 88 ? -15.260 3.340 15.791 1.00 91.44 88 ASP A N 1
ATOM 716 C CA . ASP A 1 88 ? -16.060 2.445 14.965 1.00 91.44 88 ASP A CA 1
ATOM 717 C C . ASP A 1 88 ? -15.687 0.990 15.275 1.00 91.44 88 ASP A C 1
ATOM 719 O O . ASP A 1 88 ? -14.514 0.675 15.515 1.00 91.44 88 ASP A O 1
ATOM 723 N N . TRP A 1 89 ? -16.694 0.121 15.294 1.00 92.81 89 TRP A N 1
ATOM 724 C CA . TRP A 1 89 ? -16.541 -1.312 15.527 1.00 92.81 89 TRP A CA 1
ATOM 725 C C . TRP A 1 89 ? -16.607 -2.078 14.216 1.00 92.81 89 TRP A C 1
ATOM 727 O O . TRP A 1 89 ? -17.437 -1.772 13.363 1.00 92.81 89 TRP A O 1
ATOM 737 N N . TYR A 1 90 ? -15.746 -3.081 14.109 1.00 93.69 90 TYR A N 1
ATOM 738 C CA . TYR A 1 90 ? -15.627 -3.986 12.982 1.00 93.69 90 TYR A CA 1
ATOM 739 C C . TYR A 1 90 ? -15.707 -5.422 13.469 1.00 93.69 90 TYR A C 1
ATOM 741 O O . TYR A 1 90 ? -14.987 -5.762 14.401 1.00 93.69 90 TYR A O 1
ATOM 749 N N . ALA A 1 91 ? -16.535 -6.254 12.847 1.00 93.69 91 ALA A N 1
ATOM 750 C CA . ALA A 1 91 ? -16.453 -7.704 12.998 1.00 93.69 91 ALA A CA 1
ATOM 751 C C . ALA A 1 91 ? -15.754 -8.272 11.765 1.00 93.69 91 ALA A C 1
ATOM 753 O O . ALA A 1 91 ? -16.340 -8.190 10.696 1.00 93.69 91 ALA A O 1
ATOM 754 N N . ILE A 1 92 ? -14.523 -8.767 11.931 1.00 93.56 92 ILE A N 1
ATOM 755 C CA . ILE A 1 92 ? -13.650 -9.320 10.886 1.00 93.56 92 ILE A CA 1
ATOM 756 C C . ILE A 1 92 ? -13.766 -10.836 10.903 1.00 93.56 92 ILE A C 1
ATOM 758 O O . ILE A 1 92 ? -13.320 -11.471 11.855 1.00 93.56 92 ILE A O 1
ATOM 762 N N . PHE A 1 93 ? -14.370 -11.403 9.870 1.00 92.31 93 PHE A N 1
ATOM 763 C CA . PHE A 1 93 ? -14.507 -12.848 9.728 1.00 92.31 93 PHE A CA 1
ATOM 764 C C . PHE A 1 93 ? -13.250 -13.433 9.092 1.00 92.31 93 PHE A C 1
ATOM 766 O O . PHE A 1 93 ? -12.785 -12.935 8.072 1.00 92.31 93 PHE A O 1
ATOM 773 N N . GLN A 1 94 ? -12.702 -14.464 9.726 1.00 91.88 94 GLN A N 1
ATOM 774 C CA . GLN A 1 94 ? -11.585 -15.243 9.206 1.00 91.88 94 GLN A CA 1
ATOM 775 C C . GLN A 1 94 ? -12.160 -16.493 8.561 1.00 91.88 94 GLN A C 1
ATOM 777 O O . GLN A 1 94 ? -12.820 -17.281 9.244 1.00 91.88 94 GLN A O 1
ATOM 782 N N . THR A 1 95 ? -11.927 -16.646 7.268 1.00 90.94 95 THR A N 1
ATOM 783 C CA . THR A 1 95 ? -12.438 -17.751 6.464 1.00 90.94 95 THR A CA 1
ATOM 784 C C . THR A 1 95 ? -11.287 -18.598 5.961 1.00 90.94 95 THR A C 1
ATOM 786 O O . THR A 1 95 ? -10.236 -18.067 5.614 1.00 90.94 95 THR A O 1
ATOM 789 N N . GLU A 1 96 ? -11.489 -19.907 5.958 1.00 88.44 96 GLU A N 1
ATOM 790 C CA . GLU A 1 96 ? -10.671 -20.846 5.200 1.00 88.44 96 GLU A CA 1
ATOM 791 C C . GLU A 1 96 ? -11.388 -21.099 3.873 1.00 88.44 96 GLU A C 1
ATOM 793 O O . GLU A 1 96 ? -12.605 -21.315 3.851 1.00 88.44 96 GLU A O 1
ATOM 798 N N . GLN A 1 97 ? -10.648 -20.978 2.781 1.00 84.12 97 GLN A N 1
ATOM 799 C CA . GLN A 1 97 ? -11.119 -21.179 1.417 1.00 84.12 97 GLN A CA 1
ATOM 800 C C . GLN A 1 97 ? -10.098 -22.069 0.722 1.00 84.12 97 GLN A C 1
ATOM 802 O O . GLN A 1 97 ? -8.904 -21.944 0.991 1.00 84.12 97 GLN A O 1
ATOM 807 N N . GLU A 1 98 ? -10.581 -22.967 -0.128 1.00 76.88 98 GLU A N 1
ATOM 808 C CA . GLU A 1 98 ? -9.716 -23.640 -1.091 1.00 76.88 98 GLU A CA 1
ATOM 809 C C . GLU A 1 98 ? -9.238 -22.585 -2.093 1.00 76.88 98 GLU A C 1
ATOM 811 O O . GLU A 1 98 ? -9.999 -21.676 -2.446 1.00 76.88 98 GLU A O 1
ATOM 816 N N . GLU A 1 99 ? -7.963 -22.649 -2.473 1.00 68.62 99 GLU A N 1
ATOM 817 C CA . GLU A 1 99 ? -7.429 -21.781 -3.520 1.00 68.62 99 GLU A CA 1
ATOM 818 C C . GLU A 1 99 ? -8.260 -22.010 -4.782 1.00 68.62 99 GLU A C 1
ATOM 820 O O . GLU A 1 99 ? -8.501 -23.152 -5.175 1.00 68.62 99 GLU A O 1
ATOM 825 N N . ALA A 1 100 ? -8.778 -20.925 -5.362 1.00 64.81 100 ALA A N 1
ATOM 826 C CA . ALA A 1 100 ? -9.481 -21.030 -6.626 1.00 64.81 100 ALA A CA 1
ATOM 827 C C . ALA A 1 100 ? -8.490 -21.579 -7.653 1.00 64.81 100 ALA A C 1
ATOM 829 O O . ALA A 1 100 ? -7.401 -21.024 -7.795 1.00 64.81 100 ALA A O 1
ATOM 830 N N . GLU A 1 101 ? -8.861 -22.661 -8.337 1.00 58.41 101 GLU A N 1
ATOM 831 C CA . GLU A 1 101 ? -8.110 -23.140 -9.492 1.00 58.41 101 GLU A CA 1
ATOM 832 C C . GLU A 1 101 ? -8.064 -21.987 -10.496 1.00 58.41 101 GLU A C 1
ATOM 834 O O . GLU A 1 101 ? -9.093 -21.563 -11.028 1.00 58.41 101 GLU A O 1
ATOM 839 N N . THR A 1 102 ? -6.887 -21.396 -10.671 1.00 57.59 102 THR A N 1
ATOM 840 C CA . THR A 1 102 ? -6.674 -20.422 -11.728 1.00 57.59 102 THR A CA 1
ATOM 841 C C . THR A 1 102 ? -6.612 -21.211 -13.019 1.00 57.59 102 THR A C 1
ATOM 843 O O . THR A 1 102 ? -5.710 -22.029 -13.208 1.00 57.59 102 THR A O 1
ATOM 846 N N . ASP A 1 103 ? -7.603 -21.008 -13.887 1.00 51.28 103 ASP A N 1
ATOM 847 C CA . ASP A 1 103 ? -7.520 -21.483 -15.259 1.00 51.28 103 ASP A CA 1
ATOM 848 C C . ASP A 1 103 ? -6.244 -20.875 -15.846 1.00 51.28 103 ASP A C 1
ATOM 850 O O . ASP A 1 103 ? -6.189 -19.668 -16.087 1.00 51.28 103 ASP A O 1
ATOM 854 N N . THR A 1 104 ? -5.207 -21.693 -16.036 1.00 50.41 1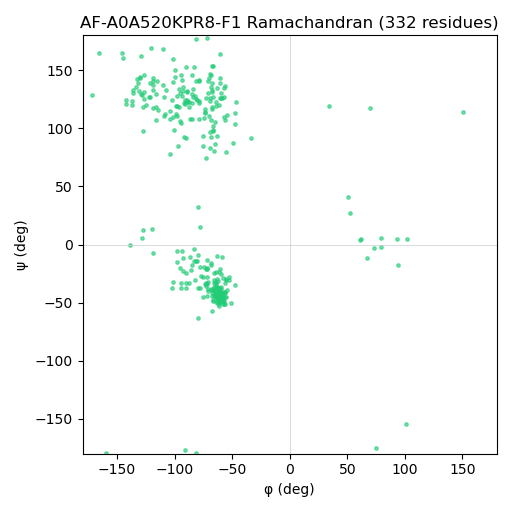04 THR A N 1
ATOM 855 C CA . THR A 1 104 ? -4.023 -21.319 -16.805 1.00 50.41 104 THR A CA 1
ATOM 856 C C . THR A 1 104 ? -4.496 -21.147 -18.239 1.00 50.41 104 THR A C 1
ATOM 858 O O . THR A 1 104 ? -4.436 -22.071 -19.054 1.00 50.41 104 THR A O 1
ATOM 861 N N . THR A 1 105 ? -5.088 -20.000 -18.556 1.00 49.44 105 THR A N 1
ATOM 862 C CA . THR A 1 105 ? -5.291 -19.637 -19.944 1.00 49.44 105 THR A CA 1
ATOM 863 C C . THR A 1 105 ? -3.900 -19.454 -20.507 1.00 49.44 105 THR A C 1
ATOM 865 O O . THR A 1 105 ? -3.239 -18.466 -20.200 1.00 49.44 105 THR A O 1
ATOM 868 N N . ASP A 1 106 ? -3.468 -20.427 -21.309 1.00 50.66 106 ASP A N 1
ATOM 869 C CA . ASP A 1 106 ? -2.409 -20.272 -22.297 1.00 50.66 106 ASP A CA 1
ATOM 870 C C . ASP A 1 106 ? -2.821 -19.104 -23.206 1.00 50.66 106 ASP A C 1
ATOM 872 O O . ASP A 1 106 ? -3.427 -19.278 -24.266 1.00 50.66 106 ASP A O 1
ATOM 876 N N . SER A 1 107 ? -2.610 -17.880 -22.726 1.00 54.47 107 SER A N 1
ATOM 877 C CA . SER A 1 107 ? -2.893 -16.673 -23.476 1.00 54.47 107 SER A CA 1
ATOM 878 C C . SER A 1 107 ? -1.900 -16.649 -24.624 1.00 54.47 107 SER A C 1
ATOM 880 O O . SER A 1 107 ? -0.688 -16.582 -24.418 1.00 54.47 107 SER A O 1
ATOM 882 N N . GLU A 1 108 ? -2.409 -16.682 -25.854 1.00 57.69 108 GLU A N 1
ATOM 883 C CA . GLU A 1 108 ? -1.596 -16.523 -27.064 1.00 57.69 108 GLU A CA 1
ATOM 884 C C . GLU A 1 108 ? -0.837 -15.174 -27.084 1.00 57.69 108 GLU A C 1
ATOM 886 O O . GLU A 1 108 ? 0.069 -14.994 -27.897 1.00 57.69 108 GLU A O 1
ATOM 891 N N . ASN A 1 109 ? -1.161 -14.245 -26.170 1.00 64.94 109 ASN A N 1
ATOM 892 C CA . AS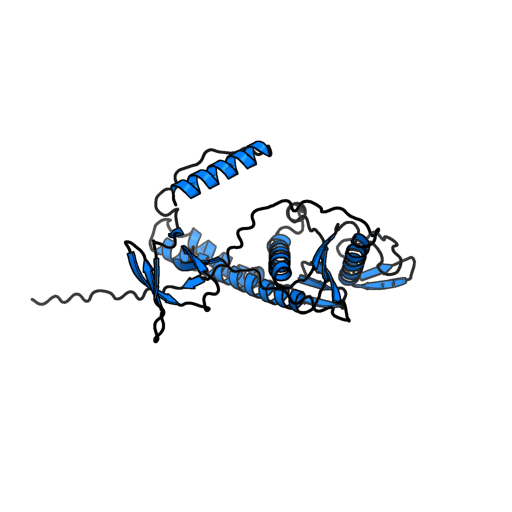N A 1 109 ? -0.489 -12.964 -25.979 1.00 64.94 109 ASN A CA 1
ATOM 893 C C . ASN A 1 109 ? -0.075 -12.792 -24.512 1.00 64.94 109 ASN A C 1
ATOM 895 O O . ASN A 1 109 ? -0.876 -12.378 -23.681 1.00 64.94 109 ASN A O 1
ATOM 899 N N . PHE A 1 110 ? 1.186 -13.090 -24.217 1.00 80.12 110 PHE A N 1
ATOM 900 C CA . PHE A 1 110 ? 1.804 -12.801 -22.926 1.00 80.12 110 PHE A CA 1
ATOM 901 C C . PHE A 1 110 ? 2.013 -11.285 -22.758 1.00 80.12 110 PHE A C 1
ATOM 903 O O . PHE A 1 110 ? 2.858 -10.693 -23.439 1.00 80.12 110 PHE A O 1
ATOM 910 N N . GLU A 1 111 ? 1.259 -10.651 -21.859 1.00 89.06 111 GLU A N 1
ATOM 911 C CA . GLU A 1 111 ? 1.355 -9.219 -21.564 1.00 89.06 111 GLU A CA 1
ATOM 912 C C . GLU A 1 111 ? 2.260 -8.967 -20.348 1.00 89.06 111 GLU A C 1
ATOM 914 O O . GLU A 1 111 ? 1.881 -9.188 -19.196 1.00 89.06 111 GLU A O 1
ATOM 919 N N . ALA A 1 112 ? 3.470 -8.457 -20.600 1.00 94.56 112 ALA A N 1
ATOM 920 C CA . ALA A 1 112 ? 4.423 -8.069 -19.562 1.00 94.56 112 ALA A CA 1
ATOM 921 C C . ALA A 1 112 ? 4.610 -6.551 -19.489 1.00 94.56 112 ALA A C 1
ATOM 923 O O . ALA A 1 112 ? 4.790 -5.893 -20.512 1.00 94.56 112 ALA A O 1
ATOM 924 N N . VAL A 1 113 ? 4.655 -6.001 -18.272 1.00 97.06 113 VAL A N 1
ATOM 925 C CA . VAL A 1 113 ? 4.820 -4.558 -18.044 1.00 97.06 113 VAL A CA 1
ATOM 926 C C . VAL A 1 113 ? 5.874 -4.247 -16.983 1.00 97.06 113 VAL A C 1
ATOM 928 O O . VAL A 1 113 ? 5.907 -4.853 -15.913 1.00 97.06 113 VAL A O 1
ATOM 931 N N . GLY A 1 114 ? 6.738 -3.271 -17.265 1.00 96.56 114 GLY A N 1
ATOM 932 C CA . GLY A 1 114 ? 7.664 -2.683 -16.296 1.00 96.56 114 GLY A CA 1
ATOM 933 C C . GLY A 1 114 ? 7.082 -1.411 -15.690 1.00 96.56 114 GLY A C 1
ATOM 934 O O . GLY A 1 114 ? 6.577 -0.559 -16.418 1.00 96.56 114 GLY A O 1
ATOM 935 N N . ILE A 1 115 ? 7.157 -1.262 -14.368 1.00 95.50 115 ILE A N 1
ATOM 936 C CA . ILE A 1 115 ? 6.588 -0.126 -13.631 1.00 95.50 115 ILE A CA 1
ATOM 937 C C . ILE A 1 115 ? 7.695 0.642 -12.904 1.00 95.50 115 ILE A C 1
ATOM 939 O O . ILE A 1 115 ? 8.294 0.129 -11.957 1.00 95.50 115 ILE A O 1
ATOM 943 N N . ASP A 1 116 ? 7.890 1.909 -13.276 1.00 92.69 116 ASP A N 1
ATOM 944 C CA . ASP A 1 116 ? 8.674 2.872 -12.498 1.00 92.69 116 ASP A CA 1
ATOM 945 C C . ASP A 1 116 ? 7.768 3.630 -11.510 1.00 92.69 116 ASP A C 1
ATOM 947 O O . ASP A 1 116 ? 6.758 4.245 -11.883 1.00 92.69 116 ASP A O 1
ATOM 951 N N . LEU A 1 117 ? 8.121 3.581 -10.222 1.00 90.31 117 LEU A N 1
ATOM 952 C CA . LEU A 1 117 ? 7.352 4.187 -9.135 1.00 90.31 117 LEU A CA 1
ATOM 953 C C . LEU A 1 117 ? 7.937 5.543 -8.736 1.00 90.31 117 LEU A C 1
ATOM 955 O O . LEU A 1 117 ? 9.046 5.653 -8.218 1.00 90.31 117 LEU A O 1
ATOM 959 N N . GLY A 1 118 ? 7.131 6.594 -8.884 1.00 84.25 118 GLY A N 1
ATOM 960 C CA . GLY A 1 118 ? 7.577 7.971 -8.691 1.00 84.25 118 GLY A CA 1
ATOM 961 C C . GLY A 1 118 ? 6.827 8.754 -7.608 1.00 84.25 118 GLY A C 1
ATOM 962 O O . GLY A 1 118 ? 5.802 8.346 -7.055 1.00 84.25 118 GLY A O 1
ATOM 963 N N . ILE A 1 119 ? 7.386 9.925 -7.274 1.00 78.44 119 ILE A N 1
ATOM 964 C CA . ILE A 1 119 ? 6.794 10.892 -6.328 1.00 78.44 119 ILE A CA 1
ATOM 965 C C . ILE A 1 119 ? 5.879 11.895 -7.052 1.00 78.44 119 ILE A C 1
ATOM 967 O O . ILE A 1 119 ? 4.869 12.327 -6.498 1.00 78.44 119 ILE A O 1
ATOM 971 N N . GLN A 1 120 ? 6.255 12.318 -8.266 1.00 79.12 120 GLN A N 1
ATOM 972 C CA . GLN A 1 120 ? 5.467 13.272 -9.058 1.00 79.12 120 GLN A CA 1
ATOM 973 C C . GLN A 1 120 ? 4.303 12.553 -9.743 1.00 79.12 120 GLN A C 1
ATOM 975 O O . GLN A 1 120 ? 3.146 12.801 -9.405 1.00 79.12 120 GLN A O 1
ATOM 980 N N . LYS A 1 121 ? 4.639 11.614 -10.628 1.00 87.38 121 LYS A N 1
ATOM 981 C CA . LYS A 1 121 ? 3.740 10.585 -11.150 1.00 87.38 121 LYS A CA 1
ATOM 982 C C . LYS A 1 121 ? 3.907 9.361 -10.262 1.00 87.38 121 LYS A C 1
ATOM 984 O O . LYS A 1 121 ? 5.036 9.022 -9.930 1.00 87.38 121 LYS A O 1
ATOM 989 N N . PHE A 1 122 ? 2.808 8.764 -9.817 1.00 90.19 122 PHE A N 1
ATOM 990 C CA . PHE A 1 122 ? 2.859 7.564 -8.988 1.00 90.19 122 PHE A CA 1
ATOM 991 C C . PHE A 1 122 ? 3.395 6.370 -9.781 1.00 90.19 122 PHE A C 1
ATOM 993 O O . PHE A 1 122 ? 4.223 5.644 -9.243 1.00 90.19 122 PHE A O 1
ATOM 1000 N N . ILE A 1 123 ? 2.960 6.219 -11.038 1.00 93.38 123 ILE A N 1
ATOM 1001 C CA . ILE A 1 123 ? 3.456 5.212 -11.987 1.00 93.38 123 ILE A CA 1
ATOM 1002 C C . ILE A 1 123 ? 3.780 5.871 -13.329 1.00 93.38 123 ILE A C 1
ATOM 1004 O O . ILE A 1 123 ? 3.009 6.708 -13.816 1.00 93.38 123 ILE A O 1
ATOM 1008 N N . VAL A 1 124 ? 4.892 5.445 -13.921 1.00 95.00 124 VAL A N 1
ATOM 1009 C CA . VAL A 1 124 ? 5.130 5.450 -15.366 1.00 95.00 124 VAL A CA 1
ATOM 1010 C C . VAL A 1 124 ? 5.430 4.008 -15.771 1.00 95.00 124 VAL A C 1
ATOM 1012 O O . VAL A 1 124 ? 6.278 3.383 -15.141 1.00 95.00 124 VAL A O 1
ATOM 1015 N N . ASP A 1 125 ? 4.717 3.467 -16.758 1.00 96.88 125 ASP A N 1
ATOM 1016 C CA . ASP A 1 125 ? 4.905 2.080 -17.199 1.00 96.88 125 ASP A CA 1
ATOM 1017 C C . ASP A 1 125 ? 5.540 1.975 -18.598 1.00 96.88 125 ASP A C 1
ATOM 1019 O O . ASP A 1 125 ? 5.683 2.974 -19.314 1.00 96.88 125 ASP A O 1
ATOM 1023 N N . SER A 1 126 ? 5.962 0.765 -18.971 1.00 96.50 126 SER A N 1
ATOM 1024 C CA . SER A 1 126 ? 6.569 0.464 -20.275 1.00 96.50 126 SER A CA 1
ATOM 1025 C C . SER A 1 126 ? 5.587 0.563 -21.449 1.00 96.50 126 SER A C 1
ATOM 1027 O O . SER A 1 126 ? 6.026 0.739 -22.582 1.00 96.50 126 SER A O 1
ATOM 1029 N N . ASP A 1 127 ? 4.279 0.536 -21.195 1.00 95.19 127 ASP A N 1
ATOM 1030 C CA . ASP A 1 127 ? 3.238 0.756 -22.211 1.00 95.19 127 ASP A CA 1
ATOM 1031 C C . ASP A 1 127 ? 3.027 2.253 -22.507 1.00 95.19 127 ASP A C 1
ATOM 1033 O O . ASP A 1 127 ? 2.321 2.633 -23.443 1.00 95.19 127 ASP A O 1
ATOM 1037 N N . GLY A 1 128 ? 3.641 3.133 -21.708 1.00 93.81 128 GLY A N 1
ATOM 1038 C CA . GLY A 1 128 ? 3.558 4.584 -21.845 1.00 93.81 128 GLY A CA 1
ATOM 1039 C C . GLY A 1 128 ? 2.449 5.233 -21.013 1.00 93.81 128 GLY A C 1
ATOM 1040 O O . GLY A 1 128 ? 2.276 6.458 -21.083 1.00 93.81 128 GLY A O 1
ATOM 1041 N N . ASN A 1 129 ? 1.728 4.470 -20.187 1.00 95.19 129 ASN A N 1
ATOM 1042 C CA . ASN A 1 129 ? 0.749 5.006 -19.252 1.00 95.19 129 ASN A CA 1
ATOM 1043 C C . ASN A 1 129 ? 1.433 5.782 -18.126 1.00 95.19 129 ASN A C 1
ATOM 1045 O O . ASN A 1 129 ? 2.537 5.489 -17.662 1.00 95.19 129 ASN A O 1
ATOM 1049 N N . ARG A 1 130 ? 0.736 6.820 -17.659 1.00 95.00 130 ARG A N 1
ATOM 1050 C CA . ARG A 1 130 ? 1.227 7.730 -16.624 1.00 95.00 130 ARG A CA 1
ATOM 1051 C C . ARG A 1 130 ? 0.112 8.022 -15.642 1.00 95.00 130 ARG A C 1
ATOM 1053 O O . ARG A 1 130 ? -0.923 8.572 -16.013 1.00 95.00 130 ARG A O 1
ATOM 1060 N N . ILE A 1 131 ? 0.335 7.676 -14.381 1.00 93.62 131 ILE A N 1
ATOM 1061 C CA . ILE A 1 131 ? -0.686 7.775 -13.339 1.00 93.62 131 ILE A CA 1
ATOM 1062 C C . ILE A 1 131 ? -0.228 8.786 -12.303 1.00 93.62 131 ILE A C 1
ATOM 1064 O O . ILE A 1 131 ? 0.803 8.624 -11.654 1.00 93.62 131 ILE A O 1
ATOM 1068 N N . GLU A 1 132 ? -1.007 9.850 -12.145 1.00 90.69 132 GLU A N 1
ATOM 1069 C CA . GLU A 1 132 ? -0.698 10.944 -11.229 1.00 90.69 132 GLU A CA 1
ATOM 1070 C C . GLU A 1 132 ? -0.791 10.523 -9.759 1.00 90.69 132 GLU A C 1
ATOM 1072 O O . GLU A 1 132 ? -1.662 9.749 -9.351 1.00 90.69 132 GLU A O 1
ATOM 1077 N N . HIS A 1 133 ? 0.077 11.095 -8.921 1.00 85.56 133 HIS A N 1
ATOM 1078 C CA . HIS A 1 133 ? -0.006 10.867 -7.483 1.00 85.56 133 HIS A CA 1
ATOM 1079 C C . HIS A 1 133 ? -1.260 11.555 -6.903 1.00 85.56 133 HIS A C 1
ATOM 1081 O O . HIS A 1 133 ? -1.412 12.775 -7.028 1.00 85.56 133 HIS A O 1
ATOM 1087 N N . PRO A 1 134 ? -2.150 10.848 -6.174 1.00 82.81 134 PRO A N 1
ATOM 1088 C CA . PRO A 1 134 ? -3.418 11.421 -5.708 1.00 82.81 134 PRO A CA 1
ATOM 1089 C C . PRO A 1 134 ? -3.247 12.515 -4.640 1.00 82.81 134 PRO A C 1
ATOM 1091 O O . PRO A 1 134 ? -4.195 13.265 -4.369 1.00 82.81 134 PRO A O 1
ATOM 1094 N N . LYS A 1 135 ? -2.055 12.607 -4.026 1.00 82.38 135 LYS A N 1
ATOM 1095 C CA . LYS A 1 135 ? -1.651 13.626 -3.028 1.00 82.38 135 LYS A CA 1
ATOM 1096 C C . LYS A 1 135 ? -2.671 13.755 -1.888 1.00 82.38 135 LYS A C 1
ATOM 1098 O O . LYS A 1 135 ? -3.030 14.842 -1.430 1.00 82.38 135 LYS A O 1
ATOM 1103 N N . ASN A 1 136 ? -3.187 12.606 -1.443 1.00 80.50 136 ASN A N 1
ATOM 1104 C CA . ASN A 1 136 ? -4.277 12.516 -0.470 1.00 80.50 136 ASN A CA 1
ATOM 1105 C C . ASN A 1 136 ? -3.914 13.152 0.880 1.00 80.50 136 ASN A C 1
ATOM 1107 O O . ASN A 1 136 ? -4.769 13.780 1.512 1.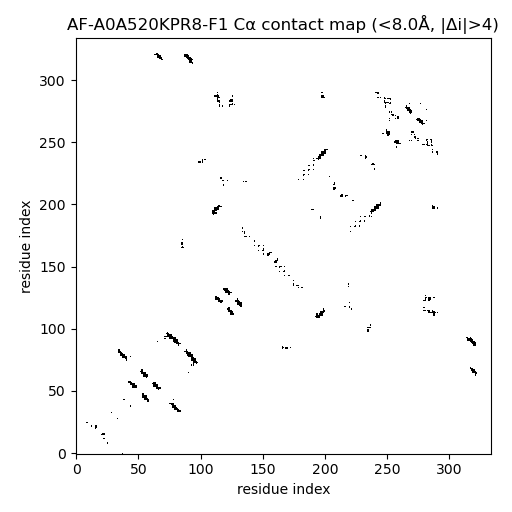00 80.50 136 ASN A O 1
ATOM 1111 N N . VAL A 1 137 ? -2.662 12.997 1.326 1.00 78.06 137 VAL A N 1
ATOM 1112 C CA . VAL A 1 137 ? -2.176 13.587 2.580 1.00 78.06 137 VAL A CA 1
ATOM 1113 C C . VAL A 1 137 ? -2.025 15.097 2.444 1.00 78.06 137 VAL A C 1
ATOM 1115 O O . VAL A 1 137 ? -2.467 15.828 3.331 1.00 78.06 137 VAL A O 1
ATOM 1118 N N . GLU A 1 138 ? -1.460 15.570 1.333 1.00 81.19 138 GLU A N 1
ATOM 1119 C CA . GLU A 1 138 ? -1.283 16.997 1.055 1.00 81.19 138 GLU A CA 1
ATOM 1120 C C . GLU A 1 138 ? -2.624 17.743 1.081 1.00 81.19 138 GLU A C 1
ATOM 1122 O O . GLU A 1 138 ? -2.785 18.696 1.845 1.00 81.19 138 GLU A O 1
ATOM 1127 N N . LYS A 1 139 ? -3.635 17.215 0.377 1.00 81.62 139 LYS A N 1
ATOM 1128 C CA . LYS A 1 139 ? -5.002 17.767 0.338 1.00 81.62 139 LYS A CA 1
ATOM 1129 C C . LYS A 1 139 ? -5.661 17.874 1.720 1.00 81.62 139 LYS A C 1
ATOM 1131 O O . LYS A 1 139 ? -6.516 18.727 1.937 1.00 81.62 139 LYS A O 1
ATOM 1136 N N . ALA A 1 140 ? -5.300 17.004 2.665 1.00 86.19 140 ALA A N 1
ATOM 1137 C CA . ALA A 1 140 ? -5.870 16.989 4.015 1.00 86.19 140 ALA A CA 1
ATOM 1138 C C . ALA A 1 140 ? -5.003 17.708 5.063 1.00 86.19 140 ALA A C 1
ATOM 1140 O O . ALA A 1 140 ? -5.421 17.842 6.220 1.00 86.19 140 ALA A O 1
ATOM 1141 N N . ARG A 1 141 ? -3.800 18.157 4.687 1.00 87.88 141 ARG A N 1
ATOM 1142 C CA . ARG A 1 141 ? -2.740 18.580 5.609 1.00 87.88 141 ARG A CA 1
ATOM 1143 C C . ARG A 1 141 ? -3.143 19.762 6.476 1.00 87.88 141 ARG A C 1
ATOM 1145 O O . ARG A 1 141 ? -2.968 19.711 7.693 1.00 87.88 141 ARG A O 1
ATOM 1152 N N . GLU A 1 142 ? -3.678 20.817 5.870 1.00 89.69 142 GLU A N 1
ATOM 1153 C CA . GLU A 1 142 ? -4.050 22.032 6.598 1.00 89.69 142 GLU A CA 1
ATOM 1154 C C . GLU A 1 142 ? -5.150 21.743 7.626 1.00 89.69 142 GLU A C 1
ATOM 1156 O O . GLU A 1 142 ? -5.044 22.111 8.801 1.00 89.69 142 GLU A O 1
ATOM 1161 N N . HIS A 1 143 ? -6.168 20.989 7.210 1.00 91.44 143 HIS A N 1
ATOM 1162 C CA . HIS A 1 143 ? -7.271 20.606 8.079 1.00 91.44 143 HIS A CA 1
ATOM 1163 C C . HIS A 1 143 ? -6.810 19.699 9.233 1.00 91.44 143 HIS A C 1
ATOM 1165 O O . HIS A 1 143 ? -7.181 19.931 10.388 1.00 91.44 143 HIS A O 1
ATOM 1171 N N . LEU A 1 144 ? -5.944 18.717 8.952 1.00 92.25 144 LEU A N 1
ATOM 1172 C CA . LEU A 1 144 ? -5.321 17.870 9.974 1.00 92.25 144 LEU A CA 1
ATOM 1173 C C . LEU A 1 144 ? -4.496 18.695 10.965 1.00 92.25 144 LEU A C 1
ATOM 1175 O O . LEU A 1 144 ? -4.674 18.538 12.172 1.00 92.25 144 LEU A O 1
ATOM 1179 N N . LYS A 1 145 ? -3.653 19.614 10.481 1.00 93.69 145 LYS A N 1
ATOM 1180 C CA . LYS A 1 145 ? -2.832 20.497 11.325 1.00 93.69 145 LYS A CA 1
ATOM 1181 C C . LYS A 1 145 ? -3.703 21.347 12.251 1.00 93.69 145 LYS A C 1
ATOM 1183 O O . LYS A 1 145 ? -3.412 21.462 13.443 1.00 93.69 145 LYS A O 1
ATOM 1188 N N . LYS A 1 146 ? -4.793 21.916 11.727 1.00 95.12 146 LYS A N 1
ATOM 1189 C CA . LYS A 1 146 ? -5.745 22.719 12.507 1.00 95.12 146 LYS A CA 1
ATOM 1190 C C . LYS A 1 146 ? -6.410 21.894 13.610 1.00 95.12 146 LYS A C 1
ATOM 1192 O O . LYS A 1 146 ? -6.428 22.323 14.763 1.00 95.12 146 LYS A O 1
ATOM 1197 N N . GLU A 1 147 ? -6.933 20.711 13.293 1.00 94.44 147 GLU A N 1
ATOM 1198 C CA . GLU A 1 147 ? -7.605 19.872 14.293 1.00 94.44 147 GLU A CA 1
ATOM 1199 C C . GLU A 1 147 ? -6.625 19.257 15.306 1.00 94.44 147 GLU A C 1
ATOM 1201 O O . GLU A 1 147 ? -6.964 19.163 16.486 1.00 94.44 147 GLU A O 1
ATOM 1206 N N . GLN A 1 148 ? -5.389 18.939 14.908 1.00 94.25 148 GLN A N 1
ATOM 1207 C CA . GLN A 1 148 ? -4.330 18.536 15.842 1.00 94.25 148 GLN A CA 1
ATOM 1208 C C . GLN A 1 148 ? -3.955 19.668 16.811 1.00 94.25 148 GLN A C 1
ATOM 1210 O O . GLN A 1 148 ? -3.874 19.429 18.015 1.00 94.25 148 GLN A O 1
ATOM 1215 N N . ARG A 1 149 ? -3.814 20.913 16.331 1.00 96.00 149 ARG A N 1
ATOM 1216 C CA . ARG A 1 149 ? -3.575 22.088 17.195 1.00 96.00 149 ARG A CA 1
ATOM 1217 C C . ARG A 1 149 ? -4.744 22.350 18.146 1.00 96.00 149 ARG A C 1
ATOM 1219 O O . ARG A 1 149 ? -4.549 22.754 19.289 1.00 96.00 149 ARG A O 1
ATOM 1226 N N . ASN A 1 150 ? -5.974 22.128 17.689 1.00 94.19 150 ASN A N 1
ATOM 1227 C CA . ASN A 1 150 ? -7.149 22.242 18.549 1.00 94.19 150 ASN A CA 1
ATOM 1228 C C . ASN A 1 150 ? -7.172 21.158 19.628 1.00 94.19 150 ASN A C 1
ATOM 1230 O O . ASN A 1 150 ? -7.557 21.452 20.755 1.00 94.19 150 ASN A O 1
ATOM 1234 N N . LEU A 1 151 ? -6.772 19.928 19.290 1.00 95.69 151 LEU A N 1
ATOM 1235 C CA . LEU A 1 151 ? -6.662 18.817 20.233 1.00 95.69 151 LEU A CA 1
ATOM 1236 C C . LEU A 1 151 ? -5.579 19.070 21.287 1.00 95.69 151 LEU A C 1
ATOM 1238 O O . LEU A 1 151 ? -5.833 18.837 22.463 1.00 95.69 151 LEU A O 1
ATOM 1242 N N . SER A 1 152 ? -4.408 19.577 20.888 1.00 94.94 152 SER A N 1
ATOM 1243 C CA . SER A 1 152 ? -3.283 19.808 21.807 1.00 94.94 152 SER A CA 1
ATOM 1244 C C . SER A 1 152 ? -3.582 20.853 22.884 1.00 94.94 152 SER A C 1
ATOM 1246 O O . SER A 1 152 ? -2.965 20.839 23.939 1.00 94.94 152 SER A O 1
ATOM 1248 N N . ARG A 1 153 ? -4.541 21.750 22.629 1.00 95.00 153 ARG A N 1
ATOM 1249 C CA . ARG A 1 153 ? -5.024 22.761 23.583 1.00 95.00 153 ARG A CA 1
ATOM 1250 C C . ARG A 1 153 ? -6.080 22.232 24.559 1.00 95.00 153 ARG A C 1
ATOM 1252 O O . ARG A 1 153 ? -6.568 22.998 25.383 1.00 95.00 153 ARG A O 1
ATOM 1259 N N . LYS A 1 154 ? -6.526 20.978 24.422 1.00 95.88 154 LYS A N 1
ATOM 1260 C CA . LYS A 1 154 ? -7.526 20.382 25.317 1.00 95.88 154 LYS A CA 1
ATOM 1261 C C . LYS A 1 154 ? -6.850 19.621 26.446 1.00 95.88 154 LYS A C 1
ATOM 1263 O O . LYS A 1 154 ? -5.878 18.907 26.226 1.00 95.88 154 LYS A O 1
ATOM 1268 N N . GLU A 1 155 ? -7.436 19.723 27.631 1.00 95.56 155 GLU A N 1
ATOM 1269 C CA . GLU A 1 155 ? -7.024 18.961 28.802 1.00 95.56 155 GLU A CA 1
ATOM 1270 C C . GLU A 1 155 ? -7.235 17.462 28.568 1.00 95.56 155 GLU A C 1
ATOM 1272 O O . GLU A 1 155 ? -8.358 17.006 28.314 1.00 95.56 155 GLU A O 1
ATOM 1277 N N . LYS A 1 156 ? -6.145 16.697 28.623 1.00 92.25 156 LYS A N 1
ATOM 1278 C CA . LYS A 1 156 ? -6.148 15.251 28.399 1.00 92.25 156 LYS A CA 1
ATOM 1279 C C . LYS A 1 156 ? -7.058 14.563 29.421 1.00 92.25 156 LYS A C 1
ATOM 1281 O O . LYS A 1 156 ? -6.932 14.793 30.611 1.00 92.25 156 LYS A O 1
ATOM 1286 N N . GLY A 1 157 ? -7.951 13.700 28.942 1.00 89.12 157 GLY A N 1
ATOM 1287 C CA . GLY A 1 157 ? -8.929 12.994 29.782 1.00 89.12 157 GLY A CA 1
ATOM 1288 C C . GLY A 1 157 ? -10.293 13.685 29.881 1.00 89.12 157 GLY A C 1
ATOM 1289 O O . GLY A 1 157 ? -11.282 13.018 30.160 1.00 89.12 157 GLY A O 1
ATOM 1290 N N . SER A 1 158 ? -10.394 14.977 29.547 1.00 95.12 158 SER A N 1
ATOM 1291 C CA . SER A 1 158 ? -11.690 15.666 29.505 1.00 95.12 158 SER A CA 1
ATOM 1292 C C . SER A 1 158 ? -12.602 15.144 28.380 1.00 95.12 158 SER A C 1
ATOM 1294 O O . SER A 1 158 ? -12.147 14.733 27.305 1.00 95.12 158 SER A O 1
ATOM 1296 N N . ASN A 1 159 ? -13.921 15.273 28.562 1.00 94.44 159 ASN A N 1
ATOM 1297 C CA . ASN A 1 159 ? -14.914 14.959 27.522 1.00 94.44 159 ASN A CA 1
ATOM 1298 C C . ASN A 1 159 ? -14.678 15.753 26.221 1.00 94.44 159 ASN A C 1
ATOM 1300 O O . ASN A 1 159 ? -14.920 15.263 25.114 1.00 94.44 159 ASN A O 1
ATOM 1304 N N . ASN A 1 160 ? -14.170 16.982 26.336 1.00 94.50 160 ASN A N 1
ATOM 1305 C CA . ASN A 1 160 ? -13.841 17.828 25.190 1.00 94.50 160 ASN A CA 1
ATOM 1306 C C . ASN A 1 160 ? -12.606 17.326 24.434 1.00 94.50 160 ASN A C 1
ATOM 1308 O O . ASN A 1 160 ? -12.599 17.339 23.198 1.00 94.50 160 ASN A O 1
ATOM 1312 N N . TYR A 1 161 ? -11.585 16.858 25.155 1.00 95.44 161 TYR A N 1
ATOM 1313 C CA . TYR A 1 161 ? -10.424 16.202 24.557 1.00 95.44 161 TYR A CA 1
ATOM 1314 C C . TYR A 1 161 ? -10.835 14.939 23.805 1.00 95.44 161 TYR A C 1
ATOM 1316 O O . TYR A 1 161 ? -10.472 14.778 22.642 1.00 95.44 161 TYR A O 1
ATOM 1324 N N . GLU A 1 162 ? -11.669 14.093 24.410 1.00 93.12 162 GLU A N 1
ATOM 1325 C CA . GLU A 1 162 ? -12.152 12.852 23.801 1.00 93.12 162 GLU A CA 1
ATOM 1326 C C . GLU A 1 162 ? -12.897 13.100 22.478 1.00 93.12 162 GLU A C 1
ATOM 1328 O O . GLU A 1 162 ? -12.607 12.467 21.455 1.00 93.12 162 GLU A O 1
ATOM 1333 N N . LYS A 1 163 ? -13.809 14.084 22.460 1.00 93.19 163 LYS A N 1
ATOM 1334 C CA . LYS A 1 163 ? -14.529 14.506 21.246 1.00 93.19 163 LYS A CA 1
ATOM 1335 C C . LYS A 1 163 ? -13.565 14.952 20.141 1.00 93.19 163 LYS A C 1
ATOM 1337 O O . LYS A 1 163 ? -13.720 14.556 18.982 1.00 93.19 163 LYS A O 1
ATOM 1342 N N . LYS A 1 164 ? -12.549 15.753 20.479 1.00 94.69 164 LYS A N 1
ATOM 1343 C CA . LYS A 1 164 ? -11.554 16.236 19.508 1.00 94.69 164 LYS A CA 1
ATOM 1344 C C . LYS A 1 164 ? -10.606 15.138 19.037 1.00 94.69 164 LYS A C 1
ATOM 1346 O O . LYS A 1 164 ? -10.339 15.060 17.839 1.00 94.69 164 LYS A O 1
ATOM 1351 N N . ARG A 1 165 ? -10.182 14.234 19.921 1.00 95.00 165 ARG A N 1
ATOM 1352 C CA . ARG A 1 165 ? -9.338 13.085 19.572 1.00 95.00 165 ARG A CA 1
ATOM 1353 C C . ARG A 1 165 ? -10.035 12.194 18.547 1.00 95.00 165 ARG A C 1
ATOM 1355 O O . ARG A 1 165 ? -9.426 11.835 17.543 1.00 95.00 165 ARG A O 1
ATOM 1362 N N . LYS A 1 166 ? -11.326 11.895 18.752 1.00 93.75 166 LYS A N 1
ATOM 1363 C CA . LYS A 1 166 ? -12.149 11.147 17.784 1.00 93.75 166 LYS A CA 1
ATOM 1364 C C . LYS A 1 166 ? -12.260 11.863 16.439 1.00 93.75 166 LYS A C 1
ATOM 1366 O O . LYS A 1 166 ? -12.165 11.210 15.404 1.00 93.75 166 LYS A O 1
ATOM 1371 N N . ARG A 1 167 ? -12.417 13.194 16.420 1.00 93.81 167 ARG A N 1
ATOM 1372 C CA . ARG A 1 167 ? -12.429 13.963 15.160 1.00 93.81 167 ARG A CA 1
ATOM 1373 C C . ARG A 1 167 ? -11.106 13.823 14.402 1.00 93.81 167 ARG A C 1
ATOM 1375 O O . ARG A 1 167 ? -11.132 13.514 13.215 1.00 93.81 167 ARG A O 1
ATOM 1382 N N . VAL A 1 168 ? -9.971 13.991 15.082 1.00 95.38 168 VAL A N 1
ATOM 1383 C CA . VAL A 1 168 ? -8.640 13.797 14.480 1.00 95.38 168 VAL A CA 1
ATOM 1384 C C . VAL A 1 168 ? -8.484 12.364 13.954 1.00 95.38 168 VAL A C 1
ATOM 1386 O O . VAL A 1 168 ? -8.061 12.171 12.817 1.00 95.38 168 VAL A O 1
ATOM 1389 N N . ALA A 1 169 ? -8.912 11.358 14.722 1.00 94.31 169 ALA A N 1
ATOM 1390 C CA . ALA A 1 169 ? -8.883 9.961 14.290 1.00 94.31 169 ALA A CA 1
ATOM 1391 C C . ALA A 1 169 ? -9.731 9.704 13.030 1.00 94.31 169 ALA A C 1
ATOM 1393 O O . ALA A 1 169 ? -9.260 9.049 12.102 1.00 94.31 169 ALA A O 1
ATOM 1394 N N . LYS A 1 170 ? -10.941 10.276 12.944 1.00 94.50 170 LYS A N 1
ATOM 1395 C CA . LYS A 1 170 ? -11.801 10.193 11.748 1.00 94.50 170 LYS A CA 1
ATOM 1396 C C . LYS A 1 170 ? -11.150 10.819 10.513 1.00 94.50 170 LYS A C 1
ATOM 1398 O O . LYS A 1 170 ? -11.286 10.283 9.416 1.00 94.50 170 LYS A O 1
ATOM 1403 N N . LEU A 1 171 ? -10.421 11.923 10.678 1.00 93.25 171 LEU A N 1
ATOM 1404 C CA . LEU A 1 171 ? -9.686 12.550 9.577 1.00 93.25 171 LEU A CA 1
ATOM 1405 C C . LEU A 1 171 ? -8.538 11.669 9.085 1.00 93.25 171 LEU A C 1
ATOM 1407 O O . LEU A 1 171 ? -8.445 11.422 7.885 1.00 93.25 171 LEU A O 1
ATOM 1411 N N . HIS A 1 172 ? -7.720 11.132 9.995 1.00 91.25 172 HIS A N 1
ATOM 1412 C CA . HIS A 1 172 ? -6.668 10.181 9.624 1.00 91.25 172 HIS A CA 1
ATOM 1413 C C . HIS A 1 172 ? -7.238 8.945 8.923 1.00 91.25 172 HIS A C 1
ATOM 1415 O O . HIS A 1 172 ? -6.707 8.527 7.897 1.00 91.25 172 HIS A O 1
ATOM 1421 N N . LYS A 1 173 ? -8.354 8.403 9.424 1.00 92.75 173 LYS A N 1
ATOM 1422 C CA . LYS A 1 173 ? -9.066 7.288 8.792 1.00 92.75 173 LYS A CA 1
ATOM 1423 C C . LYS A 1 173 ? -9.515 7.627 7.372 1.00 92.75 173 LYS A C 1
ATOM 1425 O O . LYS A 1 173 ? -9.283 6.841 6.466 1.00 92.75 173 LYS A O 1
ATOM 1430 N N . ARG A 1 174 ? -10.098 8.809 7.147 1.00 92.12 174 ARG A N 1
ATOM 1431 C CA . ARG A 1 174 ? -10.514 9.252 5.805 1.00 92.12 174 ARG A CA 1
ATOM 1432 C C . ARG A 1 174 ? -9.335 9.331 4.834 1.00 92.12 174 ARG A C 1
ATOM 1434 O O . ARG A 1 174 ? -9.461 8.867 3.705 1.00 92.12 174 ARG A O 1
ATOM 1441 N N . VAL A 1 175 ? -8.207 9.897 5.264 1.00 90.44 175 VAL A N 1
ATOM 1442 C CA . VAL A 1 175 ? -6.989 9.980 4.438 1.00 90.44 175 VAL A CA 1
ATOM 1443 C C . VAL A 1 175 ? -6.453 8.585 4.124 1.00 90.44 175 VAL A C 1
ATOM 1445 O O . VAL A 1 175 ? -6.190 8.288 2.962 1.00 90.44 175 VAL A O 1
ATOM 1448 N N . LYS A 1 176 ? -6.374 7.706 5.134 1.00 89.88 176 LYS A N 1
ATOM 1449 C CA . LYS A 1 176 ? -5.976 6.304 4.951 1.00 89.88 176 LYS A CA 1
ATOM 1450 C C . LYS A 1 176 ? -6.889 5.595 3.949 1.00 89.88 176 LYS A C 1
ATOM 1452 O O . LYS A 1 176 ? -6.380 4.968 3.032 1.00 89.88 176 LYS A O 1
ATOM 1457 N N . ASN A 1 177 ? -8.207 5.717 4.094 1.00 91.75 177 ASN A N 1
ATOM 1458 C CA . ASN A 1 177 ? -9.169 5.032 3.232 1.00 91.75 177 ASN A CA 1
ATOM 1459 C C . ASN A 1 177 ? -9.086 5.510 1.779 1.00 91.75 177 ASN A C 1
ATOM 1461 O O . ASN A 1 177 ? -9.082 4.677 0.889 1.00 91.75 177 ASN A O 1
ATOM 1465 N N . ARG A 1 178 ? -8.952 6.821 1.526 1.00 91.06 178 ARG A N 1
ATOM 1466 C CA . ARG A 1 178 ? -8.755 7.347 0.158 1.00 91.06 178 ARG A CA 1
ATOM 1467 C C . ARG A 1 178 ? -7.473 6.835 -0.487 1.00 91.06 178 ARG A C 1
ATOM 1469 O O . ARG A 1 178 ? -7.440 6.564 -1.678 1.00 91.06 178 ARG A O 1
ATOM 1476 N N . ARG A 1 179 ? -6.413 6.726 0.311 1.00 90.19 179 ARG A N 1
ATOM 1477 C CA . ARG A 1 179 ? -5.135 6.180 -0.135 1.00 90.19 179 ARG A CA 1
ATOM 1478 C C . ARG A 1 179 ? -5.261 4.698 -0.468 1.00 90.19 179 ARG A C 1
ATOM 1480 O O . ARG A 1 179 ? -4.862 4.310 -1.549 1.00 90.19 179 ARG A O 1
ATOM 1487 N N . MET A 1 180 ? -5.865 3.902 0.415 1.00 92.19 180 MET A N 1
ATOM 1488 C CA . MET A 1 180 ? -6.102 2.479 0.158 1.00 92.19 180 MET A CA 1
ATOM 1489 C C . MET A 1 180 ? -7.015 2.250 -1.049 1.00 92.19 180 MET A C 1
ATOM 1491 O O . MET A 1 180 ? -6.716 1.378 -1.847 1.00 92.19 180 MET A O 1
ATOM 1495 N N . ASP A 1 181 ? -8.079 3.040 -1.212 1.00 94.00 181 ASP A N 1
ATOM 1496 C CA . ASP A 1 181 ? -8.984 2.956 -2.368 1.00 94.00 181 ASP A CA 1
ATOM 1497 C C . ASP A 1 181 ? -8.233 3.152 -3.692 1.00 94.00 181 ASP A C 1
ATOM 1499 O O . ASP A 1 181 ? -8.355 2.326 -4.591 1.00 94.00 181 ASP A O 1
ATOM 1503 N N . PHE A 1 182 ? -7.394 4.192 -3.775 1.00 93.25 182 PHE A N 1
ATOM 1504 C CA . PHE A 1 182 ? -6.531 4.420 -4.935 1.00 93.25 182 PHE A CA 1
ATOM 1505 C C . PHE A 1 182 ? -5.619 3.218 -5.210 1.00 93.25 182 PHE A C 1
ATOM 1507 O O . PHE A 1 182 ? -5.601 2.717 -6.328 1.00 93.25 182 PHE A O 1
ATOM 1514 N N . LEU A 1 183 ? -4.903 2.728 -4.193 1.00 93.81 183 LEU A N 1
ATOM 1515 C CA . LEU A 1 183 ? -3.935 1.642 -4.372 1.00 93.81 183 LEU A CA 1
ATOM 1516 C C . LEU A 1 183 ? -4.602 0.315 -4.732 1.00 93.81 183 LEU A C 1
ATOM 1518 O O . LEU A 1 183 ? -4.072 -0.401 -5.566 1.00 93.81 183 LEU A O 1
ATOM 1522 N N . HIS A 1 184 ? -5.755 -0.007 -4.137 1.00 95.00 184 HIS A N 1
ATOM 1523 C CA . HIS A 1 184 ? -6.488 -1.229 -4.460 1.00 95.00 184 HIS A CA 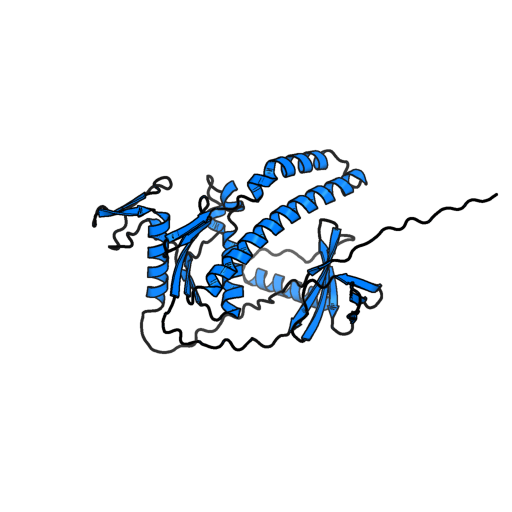1
ATOM 1524 C C . HIS A 1 184 ? -7.013 -1.212 -5.889 1.00 95.00 184 HIS A C 1
ATOM 1526 O O . HIS A 1 184 ? -6.893 -2.227 -6.564 1.00 95.00 184 HIS A O 1
ATOM 1532 N N . LYS A 1 185 ? -7.599 -0.097 -6.343 1.00 95.50 185 LYS A N 1
ATOM 1533 C CA . LYS A 1 185 ? -8.083 0.031 -7.726 1.00 95.50 185 LYS A CA 1
ATOM 1534 C C . LYS A 1 185 ? -6.937 -0.085 -8.713 1.00 95.50 185 LYS A C 1
ATOM 1536 O O . LYS A 1 185 ? -7.038 -0.812 -9.689 1.00 95.50 185 LYS A O 1
ATOM 1541 N N . LEU A 1 186 ? -5.841 0.597 -8.404 1.00 95.56 186 LEU A N 1
ATOM 1542 C CA . LEU A 1 186 ? -4.656 0.590 -9.233 1.00 95.56 186 LEU A CA 1
ATOM 1543 C C . LEU A 1 186 ? -4.030 -0.802 -9.320 1.00 95.56 186 LEU A C 1
ATOM 1545 O O . LEU A 1 186 ? -3.788 -1.280 -10.416 1.00 95.56 186 LEU A O 1
ATOM 1549 N N . SER A 1 187 ? -3.819 -1.476 -8.186 1.00 95.56 187 SER A N 1
ATOM 1550 C CA . SER A 1 187 ? -3.232 -2.818 -8.193 1.00 95.56 187 SER A CA 1
ATOM 1551 C C . SER A 1 187 ? -4.150 -3.842 -8.857 1.00 95.56 187 SER A C 1
ATOM 1553 O O . SER A 1 187 ? -3.651 -4.765 -9.477 1.00 95.56 187 SER A O 1
ATOM 1555 N N . ASN A 1 188 ? -5.476 -3.660 -8.772 1.00 95.62 188 ASN A N 1
ATOM 1556 C CA . ASN A 1 188 ? -6.428 -4.493 -9.513 1.00 95.62 188 ASN A CA 1
ATOM 1557 C C . ASN A 1 188 ? -6.243 -4.345 -11.017 1.00 95.62 188 ASN A C 1
ATOM 1559 O O . ASN A 1 188 ? -6.080 -5.336 -11.702 1.00 95.62 188 ASN A O 1
ATOM 1563 N N . ALA A 1 189 ? -6.229 -3.100 -11.498 1.00 95.38 189 ALA A N 1
ATOM 1564 C CA . ALA A 1 189 ? -6.181 -2.812 -12.923 1.00 95.38 189 ALA A CA 1
ATOM 1565 C C . ALA A 1 189 ? -4.905 -3.345 -13.591 1.00 95.38 189 ALA A C 1
ATOM 1567 O O . ALA A 1 189 ? -4.943 -3.703 -14.759 1.00 95.38 189 ALA A O 1
ATOM 1568 N N . TYR A 1 190 ? -3.784 -3.391 -12.864 1.00 95.44 190 TYR A N 1
ATOM 1569 C CA . TYR A 1 190 ? -2.552 -3.986 -13.382 1.00 95.44 190 TYR A CA 1
ATOM 1570 C C . TYR A 1 190 ? -2.601 -5.514 -13.400 1.00 95.44 190 TYR A C 1
ATOM 1572 O O . TYR A 1 190 ? -2.226 -6.085 -14.415 1.00 95.44 190 TYR A O 1
ATOM 1580 N N . VAL A 1 191 ? -3.076 -6.144 -12.320 1.00 93.62 191 VAL A N 1
ATOM 1581 C CA . VAL A 1 191 ? -3.195 -7.611 -12.209 1.00 93.62 191 VAL A CA 1
ATOM 1582 C C . VAL A 1 191 ? -4.223 -8.170 -13.197 1.00 93.62 191 VAL A C 1
ATOM 1584 O O . VAL A 1 191 ? -4.004 -9.216 -13.775 1.00 93.62 191 VAL A O 1
ATOM 1587 N N . GLU A 1 192 ? -5.320 -7.455 -13.452 1.00 91.44 192 GLU A N 1
ATOM 1588 C CA . GLU A 1 192 ? -6.336 -7.881 -14.429 1.00 91.44 192 GLU A CA 1
ATOM 1589 C C . GLU A 1 192 ? -5.877 -7.765 -15.888 1.00 91.44 192 GLU A C 1
ATOM 1591 O O . GLU A 1 192 ? -6.498 -8.366 -16.758 1.00 91.44 192 GLU A O 1
ATOM 1596 N N . LYS A 1 193 ? -4.863 -6.939 -16.174 1.00 91.94 193 LYS A N 1
ATOM 1597 C CA . LYS A 1 193 ? -4.431 -6.640 -17.547 1.00 91.94 193 LYS A CA 1
ATOM 1598 C C . LYS A 1 193 ? -3.176 -7.404 -17.967 1.00 91.94 193 LYS A C 1
ATOM 1600 O O . LYS A 1 193 ? -3.034 -7.670 -19.147 1.00 91.94 193 LYS A O 1
ATOM 1605 N N .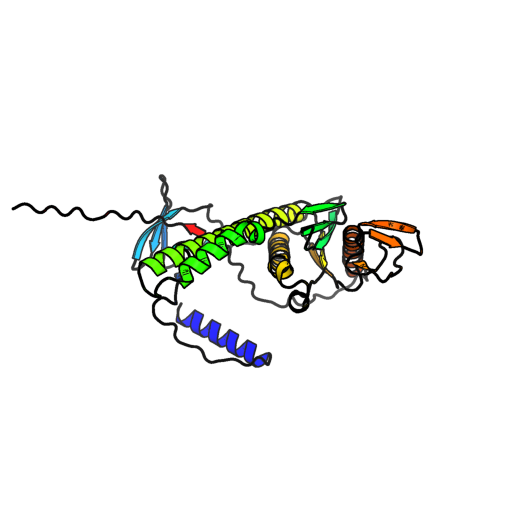 HIS A 1 194 ? -2.265 -7.698 -17.046 1.00 92.75 194 HIS A N 1
ATOM 1606 C CA . HIS A 1 194 ? -0.939 -8.211 -17.392 1.00 92.75 194 HIS A CA 1
ATOM 1607 C C . HIS A 1 194 ? -0.704 -9.565 -16.741 1.00 92.75 194 HIS A C 1
ATOM 1609 O O . HIS A 1 194 ? -0.983 -9.727 -15.556 1.00 92.75 194 HIS A O 1
ATOM 1615 N N . ASP A 1 195 ? -0.089 -10.477 -17.486 1.00 90.88 195 ASP A N 1
ATOM 1616 C CA . ASP A 1 195 ? 0.366 -11.777 -16.988 1.00 90.88 195 ASP A CA 1
ATOM 1617 C C . ASP A 1 195 ? 1.656 -11.632 -16.172 1.00 90.88 195 ASP A C 1
ATOM 1619 O O . ASP A 1 195 ? 1.937 -12.416 -15.266 1.00 90.88 195 ASP A O 1
ATOM 1623 N N . LYS A 1 196 ? 2.452 -10.595 -16.473 1.00 93.75 196 LYS A N 1
ATOM 1624 C CA . LYS A 1 196 ? 3.711 -10.307 -15.783 1.00 93.75 196 LYS A CA 1
ATOM 1625 C C . LYS A 1 196 ? 3.874 -8.833 -15.456 1.00 93.75 196 LYS A C 1
ATOM 1627 O O . LYS A 1 196 ? 3.791 -7.962 -16.319 1.00 93.75 196 LYS A O 1
ATOM 1632 N N . ILE A 1 197 ? 4.206 -8.547 -14.203 1.00 95.56 197 ILE A N 1
ATOM 1633 C CA . ILE A 1 197 ? 4.444 -7.192 -13.712 1.00 95.56 197 ILE A CA 1
ATOM 1634 C C . ILE A 1 197 ? 5.831 -7.128 -13.079 1.00 95.56 197 ILE A C 1
ATOM 1636 O O . ILE A 1 197 ? 6.114 -7.802 -12.091 1.00 95.56 197 ILE A O 1
ATOM 1640 N N . VAL A 1 198 ? 6.693 -6.266 -13.607 1.00 95.69 198 VAL A N 1
ATOM 1641 C CA . VAL A 1 198 ? 8.056 -6.068 -13.109 1.00 95.69 198 VAL A CA 1
ATOM 1642 C C . VAL A 1 198 ? 8.163 -4.712 -12.422 1.00 95.69 198 VAL A C 1
ATOM 1644 O O . VAL A 1 198 ? 7.821 -3.680 -13.001 1.00 95.69 198 VAL A O 1
ATOM 1647 N N . LEU A 1 199 ? 8.656 -4.696 -11.186 1.00 93.44 199 LEU A N 1
ATOM 1648 C CA . LEU A 1 199 ? 8.930 -3.473 -10.431 1.00 93.44 199 LEU A CA 1
ATOM 1649 C C . LEU A 1 199 ? 10.345 -3.507 -9.862 1.00 93.44 199 LEU A C 1
ATOM 1651 O O . LEU A 1 199 ? 10.950 -4.561 -9.713 1.00 93.44 199 LEU A O 1
ATOM 1655 N N . GLU A 1 200 ? 10.863 -2.353 -9.468 1.00 89.19 200 GLU A N 1
ATOM 1656 C CA . GLU A 1 200 ? 12.092 -2.303 -8.679 1.00 89.19 200 GLU A CA 1
ATOM 1657 C C . GLU A 1 200 ? 11.871 -2.801 -7.240 1.00 89.19 200 GLU A C 1
ATOM 1659 O O . GLU A 1 200 ? 10.887 -2.430 -6.585 1.00 89.19 200 GLU A O 1
ATOM 1664 N N . ASP A 1 201 ? 12.840 -3.544 -6.694 1.00 83.75 201 ASP A N 1
ATOM 1665 C CA . ASP A 1 201 ? 12.949 -3.809 -5.256 1.00 83.75 201 ASP A CA 1
ATOM 1666 C C . ASP A 1 201 ? 13.421 -2.546 -4.526 1.00 83.75 201 ASP A C 1
ATOM 1668 O O . ASP A 1 201 ? 14.575 -2.365 -4.115 1.00 83.75 201 ASP A O 1
ATOM 1672 N N . LEU A 1 202 ? 12.496 -1.599 -4.399 1.00 70.75 202 LEU A N 1
ATOM 1673 C CA . LEU A 1 202 ? 12.734 -0.366 -3.681 1.00 70.75 202 LEU A CA 1
ATOM 1674 C C . LEU A 1 202 ? 12.910 -0.678 -2.197 1.00 70.75 202 LEU A C 1
ATOM 1676 O O . LEU A 1 202 ? 11.940 -0.813 -1.444 1.00 70.75 202 LEU A O 1
ATOM 1680 N N . ASN A 1 203 ? 14.157 -0.685 -1.727 1.00 61.72 203 ASN A N 1
ATOM 1681 C CA . ASN A 1 203 ? 14.441 -0.750 -0.301 1.00 61.72 203 ASN A CA 1
ATOM 1682 C C . ASN A 1 203 ? 14.025 0.572 0.378 1.00 61.72 203 ASN A C 1
ATOM 1684 O O . ASN A 1 203 ? 14.836 1.471 0.616 1.00 61.72 203 ASN A O 1
ATOM 1688 N N . ILE A 1 204 ? 12.733 0.689 0.708 1.00 54.44 204 ILE A N 1
ATOM 1689 C CA . ILE A 1 204 ? 12.074 1.889 1.256 1.00 54.44 204 ILE A CA 1
ATOM 1690 C C . ILE A 1 204 ? 12.805 2.441 2.492 1.00 54.44 204 ILE A C 1
ATOM 1692 O O . ILE A 1 204 ? 12.770 3.643 2.756 1.00 54.44 204 ILE A O 1
ATOM 1696 N N . SER A 1 205 ? 13.497 1.582 3.251 1.00 47.12 205 SER A N 1
ATOM 1697 C CA . SER A 1 205 ? 14.251 1.988 4.443 1.00 47.12 205 SER A CA 1
ATOM 1698 C C . SER A 1 205 ? 15.432 2.918 4.130 1.00 47.12 205 SER A C 1
ATOM 1700 O O . SER A 1 205 ? 15.722 3.814 4.926 1.00 47.12 205 SER A O 1
ATOM 1702 N N . SER A 1 206 ? 16.064 2.752 2.965 1.00 48.75 206 SER A N 1
ATOM 1703 C CA . SER A 1 206 ? 17.171 3.591 2.491 1.00 48.75 206 SER A CA 1
ATOM 1704 C C . SER A 1 206 ? 16.673 4.936 1.942 1.00 48.75 206 SER A C 1
ATOM 1706 O O . SER A 1 206 ? 17.249 5.983 2.229 1.00 48.75 206 SER A O 1
ATOM 1708 N N . MET A 1 207 ? 15.526 4.939 1.254 1.00 48.56 207 MET A N 1
ATOM 1709 C CA . MET A 1 207 ? 14.929 6.147 0.669 1.00 48.56 207 MET A CA 1
ATOM 1710 C C . MET A 1 207 ? 14.329 7.102 1.712 1.00 48.56 207 MET A C 1
ATOM 1712 O O . MET A 1 207 ? 14.300 8.314 1.496 1.00 48.56 207 MET A O 1
ATOM 1716 N N . LEU A 1 208 ? 13.882 6.584 2.863 1.00 44.12 208 LEU A N 1
ATOM 1717 C CA . LEU A 1 208 ? 13.391 7.398 3.984 1.00 44.12 208 LEU A CA 1
ATOM 1718 C C . LEU A 1 208 ? 14.506 8.160 4.727 1.00 44.12 208 LEU A C 1
ATOM 1720 O O . LEU A 1 208 ? 14.200 9.137 5.411 1.00 44.12 208 LEU A O 1
ATOM 1724 N N . GLN A 1 209 ? 15.770 7.736 4.599 1.00 39.88 209 GLN A N 1
ATOM 1725 C CA . GLN A 1 209 ? 16.929 8.355 5.263 1.00 39.88 209 GLN A CA 1
ATOM 1726 C C . GLN A 1 209 ? 17.534 9.528 4.473 1.00 39.88 209 GLN A C 1
ATOM 1728 O O . GLN A 1 209 ? 18.340 10.277 5.019 1.00 39.88 209 GLN A O 1
ATOM 1733 N N . GLY A 1 210 ? 17.130 9.735 3.215 1.00 47.66 210 GLY A N 1
ATOM 1734 C CA . GLY A 1 210 ? 17.582 10.869 2.408 1.00 47.66 210 GLY A CA 1
ATOM 1735 C C . GLY A 1 210 ? 17.020 12.209 2.906 1.00 47.66 210 GLY A C 1
ATOM 1736 O O . GLY A 1 210 ? 15.803 12.406 2.967 1.00 47.66 210 GLY A O 1
ATOM 1737 N N . GLU A 1 211 ? 17.908 13.161 3.208 1.00 40.53 211 GLU A N 1
ATOM 1738 C CA . GLU A 1 211 ? 17.581 14.457 3.831 1.00 40.53 211 GLU A CA 1
ATOM 1739 C C . GLU A 1 211 ? 16.610 15.335 3.013 1.00 40.53 211 GLU A C 1
ATOM 1741 O O . GLU A 1 211 ? 15.865 16.130 3.589 1.00 40.53 211 GLU A O 1
ATOM 1746 N N . MET A 1 212 ? 16.546 15.170 1.685 1.00 43.16 212 MET A N 1
ATOM 1747 C CA . MET A 1 212 ? 15.771 16.054 0.797 1.00 43.16 212 MET A CA 1
ATOM 1748 C C . MET A 1 212 ? 14.350 15.577 0.446 1.00 43.16 212 MET A C 1
ATOM 1750 O O . MET A 1 212 ? 13.516 16.411 0.100 1.00 43.16 212 MET A O 1
ATOM 1754 N N . ASN A 1 213 ? 14.028 14.282 0.577 1.00 49.72 213 ASN A N 1
ATOM 1755 C CA . ASN A 1 213 ? 12.758 13.724 0.068 1.00 49.72 213 ASN A CA 1
ATOM 1756 C C . ASN A 1 213 ? 11.840 13.119 1.139 1.00 49.72 213 ASN A C 1
ATOM 1758 O O . ASN A 1 213 ? 10.677 12.833 0.851 1.00 49.72 213 ASN A O 1
ATOM 1762 N N . SER A 1 214 ? 12.303 13.009 2.388 1.00 47.62 214 SER A N 1
ATOM 1763 C CA . SER A 1 214 ? 11.604 12.329 3.492 1.00 47.62 214 SER A CA 1
ATOM 1764 C C . SER A 1 214 ? 10.118 12.691 3.648 1.00 47.62 214 SER A C 1
ATOM 1766 O O . SER A 1 214 ? 9.302 11.831 3.959 1.00 47.62 214 SER A O 1
ATOM 1768 N N . LYS A 1 215 ? 9.711 13.940 3.385 1.00 45.84 215 LYS A N 1
ATOM 1769 C CA . LYS A 1 215 ? 8.303 14.369 3.517 1.00 45.84 215 LYS A CA 1
ATOM 1770 C C . LYS A 1 215 ? 7.381 13.854 2.408 1.00 45.84 215 LYS A C 1
ATOM 1772 O O . LYS A 1 215 ? 6.217 13.595 2.704 1.00 45.84 215 LYS A O 1
ATOM 1777 N N . ASN A 1 216 ? 7.883 13.715 1.181 1.00 50.00 216 ASN A N 1
ATOM 1778 C CA . ASN A 1 216 ? 7.113 13.211 0.040 1.00 50.00 216 ASN A CA 1
ATOM 1779 C C . ASN A 1 216 ? 7.230 11.681 -0.070 1.00 50.00 216 ASN A C 1
ATOM 1781 O O . ASN A 1 216 ? 6.244 11.016 -0.370 1.00 50.00 216 ASN A O 1
ATOM 1785 N N . THR A 1 217 ? 8.384 11.115 0.300 1.00 50.41 217 THR A N 1
ATOM 1786 C CA . THR A 1 217 ? 8.610 9.661 0.405 1.00 50.41 217 THR A CA 1
ATOM 1787 C C . THR A 1 217 ? 7.778 9.009 1.523 1.00 50.41 217 THR A C 1
ATOM 1789 O O . THR A 1 217 ? 7.448 7.830 1.477 1.00 50.41 217 THR A O 1
ATOM 1792 N N . LEU A 1 218 ? 7.370 9.768 2.548 1.00 47.66 218 LEU A N 1
ATOM 1793 C CA . LEU A 1 218 ? 6.401 9.283 3.543 1.00 47.66 218 LEU A CA 1
ATOM 1794 C C . LEU A 1 218 ? 4.963 9.183 2.995 1.00 47.66 218 LEU A C 1
ATOM 1796 O O . LEU A 1 218 ? 4.144 8.469 3.579 1.00 47.66 218 LEU A O 1
ATOM 1800 N N . ASP A 1 219 ? 4.638 9.897 1.909 1.00 52.34 219 ASP A N 1
ATOM 1801 C CA . ASP A 1 219 ? 3.340 9.802 1.220 1.00 52.34 219 ASP A CA 1
ATOM 1802 C C . ASP A 1 219 ? 3.356 8.736 0.111 1.00 52.34 219 ASP A C 1
ATOM 1804 O O . ASP A 1 219 ? 2.313 8.148 -0.198 1.00 52.34 219 ASP A O 1
ATOM 1808 N N . SER A 1 220 ? 4.539 8.426 -0.430 1.00 61.50 220 SER A N 1
ATOM 1809 C CA . SER A 1 220 ? 4.709 7.431 -1.481 1.00 61.50 220 SER A CA 1
ATOM 1810 C C . SER A 1 220 ? 4.382 6.036 -0.952 1.00 61.50 220 SER A C 1
ATOM 1812 O O . SER A 1 220 ? 5.167 5.365 -0.283 1.00 61.50 220 SER A O 1
ATOM 1814 N N . SER A 1 221 ? 3.156 5.603 -1.219 1.00 77.25 221 SER A N 1
ATOM 1815 C CA . SER A 1 221 ? 2.580 4.364 -0.696 1.00 77.25 221 SER A CA 1
ATOM 1816 C C . SER A 1 221 ? 3.053 3.124 -1.460 1.00 77.25 221 SER A C 1
ATOM 1818 O O . SER A 1 221 ? 2.309 2.155 -1.569 1.00 77.25 221 SER A O 1
ATOM 1820 N N . TRP A 1 222 ? 4.287 3.154 -1.972 1.00 85.56 222 TRP A N 1
ATOM 1821 C CA . TRP A 1 222 ? 4.886 2.140 -2.840 1.00 85.56 222 TRP A CA 1
ATOM 1822 C C . TRP A 1 222 ? 4.948 0.774 -2.175 1.00 85.56 222 TRP A C 1
ATOM 1824 O O . TRP A 1 222 ? 4.466 -0.194 -2.740 1.00 85.56 222 TRP A O 1
ATOM 1834 N N . ARG A 1 223 ? 5.416 0.697 -0.921 1.00 83.00 223 ARG A N 1
ATOM 1835 C CA . ARG A 1 223 ? 5.435 -0.576 -0.181 1.00 83.00 223 ARG A CA 1
ATOM 1836 C C . ARG A 1 223 ? 4.055 -1.216 -0.117 1.00 83.00 223 ARG A C 1
ATOM 1838 O O . ARG A 1 223 ? 3.910 -2.416 -0.291 1.00 83.00 223 ARG A O 1
ATOM 1845 N N . THR A 1 224 ? 3.048 -0.400 0.185 1.00 87.31 224 THR A N 1
ATOM 1846 C CA . THR A 1 224 ? 1.666 -0.867 0.267 1.00 87.31 224 THR A CA 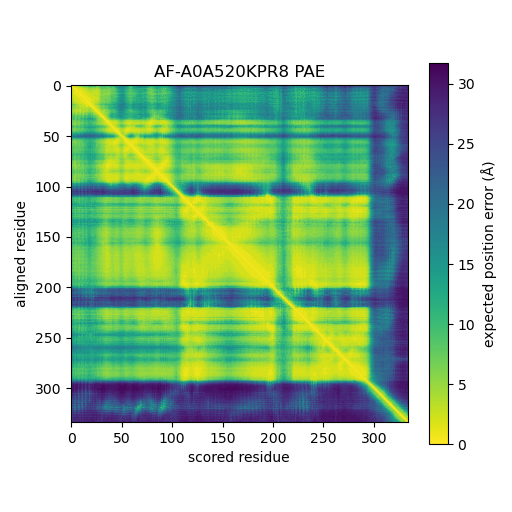1
ATOM 1847 C C . THR A 1 224 ? 1.151 -1.264 -1.110 1.00 87.31 224 THR A C 1
ATOM 1849 O O . THR A 1 224 ? 0.448 -2.254 -1.202 1.00 87.31 224 THR A O 1
ATOM 1852 N N . PHE A 1 225 ? 1.513 -0.536 -2.167 1.00 91.31 225 PHE A N 1
ATOM 1853 C CA . PHE A 1 225 ? 1.171 -0.896 -3.540 1.00 91.31 225 PHE A CA 1
ATOM 1854 C C . PHE A 1 225 ? 1.768 -2.240 -3.957 1.00 91.31 225 PHE A C 1
ATOM 1856 O O . PHE A 1 225 ? 1.011 -3.118 -4.340 1.00 91.31 225 PHE A O 1
ATOM 1863 N N . ILE A 1 226 ? 3.081 -2.426 -3.788 1.00 90.88 226 ILE A N 1
ATOM 1864 C CA . ILE A 1 226 ? 3.787 -3.681 -4.088 1.00 90.88 226 ILE A CA 1
ATOM 1865 C C . ILE A 1 226 ? 3.156 -4.839 -3.309 1.00 90.88 226 ILE A C 1
ATOM 1867 O O . ILE A 1 226 ? 2.847 -5.877 -3.876 1.00 90.88 226 ILE A O 1
ATOM 1871 N N . GLN A 1 227 ? 2.869 -4.642 -2.020 1.00 89.06 227 GLN A N 1
ATOM 1872 C CA . GLN A 1 227 ? 2.228 -5.671 -1.201 1.00 89.06 227 GLN A CA 1
ATOM 1873 C C . GLN A 1 227 ? 0.803 -6.011 -1.674 1.00 89.06 227 GLN A C 1
ATOM 1875 O O . GLN A 1 227 ? 0.385 -7.158 -1.571 1.00 89.06 227 GLN A O 1
ATOM 1880 N N . LEU A 1 228 ? 0.054 -5.024 -2.180 1.00 92.94 228 LEU A N 1
ATOM 1881 C CA . LEU A 1 228 ? -1.271 -5.241 -2.765 1.00 92.94 228 LEU A CA 1
ATOM 1882 C C . LEU A 1 228 ? -1.220 -5.862 -4.162 1.00 92.94 228 LEU A C 1
ATOM 1884 O O . LEU A 1 228 ? -2.198 -6.498 -4.535 1.00 92.94 228 LEU A O 1
ATOM 1888 N N . LEU A 1 229 ? -0.151 -5.637 -4.929 1.00 92.50 229 LEU A N 1
ATOM 1889 C CA . LEU A 1 229 ? 0.097 -6.333 -6.189 1.00 92.50 229 LEU A CA 1
ATOM 1890 C C . LEU A 1 229 ? 0.389 -7.802 -5.907 1.00 92.50 229 LEU A C 1
ATOM 1892 O O . LEU A 1 229 ? -0.384 -8.633 -6.349 1.00 92.50 229 LEU A O 1
ATOM 1896 N N . LEU A 1 230 ? 1.401 -8.096 -5.083 1.00 90.38 230 LEU A N 1
ATOM 1897 C CA . LEU A 1 230 ? 1.805 -9.464 -4.728 1.00 90.38 230 LEU A CA 1
ATOM 1898 C C . LEU A 1 230 ? 0.626 -10.318 -4.247 1.00 90.38 230 LEU A C 1
ATOM 1900 O O . LEU A 1 230 ? 0.396 -11.395 -4.771 1.00 90.38 230 LEU A O 1
ATOM 1904 N N . TYR A 1 231 ? -0.160 -9.803 -3.298 1.00 86.62 231 TYR A N 1
ATOM 1905 C CA . TYR A 1 231 ? -1.323 -10.526 -2.775 1.00 86.62 231 TYR A CA 1
ATOM 1906 C C . TYR A 1 231 ? -2.401 -10.797 -3.840 1.00 86.62 231 TYR A C 1
ATOM 1908 O O . TYR A 1 231 ? -3.056 -11.828 -3.803 1.00 86.62 231 TYR A O 1
ATOM 1916 N N . LYS A 1 232 ? -2.644 -9.859 -4.759 1.00 91.75 232 LYS A N 1
ATOM 1917 C CA . LYS A 1 232 ? -3.680 -10.044 -5.787 1.00 91.75 232 LYS A CA 1
ATOM 1918 C C . LYS A 1 232 ? -3.207 -10.928 -6.928 1.00 91.75 232 LYS A C 1
ATOM 1920 O O . LYS A 1 232 ? -3.996 -11.705 -7.438 1.00 91.75 232 LYS A O 1
ATOM 1925 N N . ALA A 1 233 ? -1.941 -10.781 -7.290 1.00 89.12 233 ALA A N 1
ATOM 1926 C CA . ALA A 1 233 ? -1.247 -11.592 -8.269 1.00 89.12 233 ALA A CA 1
ATOM 1927 C C . ALA A 1 233 ? -1.261 -13.075 -7.876 1.00 89.12 233 ALA A C 1
ATOM 1929 O O . ALA A 1 233 ? -1.616 -13.908 -8.697 1.00 89.12 233 ALA A O 1
ATOM 1930 N N . GLU A 1 234 ? -1.030 -13.376 -6.591 1.00 85.25 234 GLU A N 1
ATOM 1931 C CA . GLU A 1 234 ? -1.163 -14.725 -6.015 1.00 85.25 234 GLU A CA 1
ATOM 1932 C C . GLU A 1 234 ? -2.551 -15.348 -6.251 1.00 85.25 234 GLU A C 1
ATOM 1934 O O . GLU A 1 234 ? -2.664 -16.557 -6.375 1.00 85.25 234 GLU A O 1
ATOM 1939 N N . SER A 1 235 ? -3.616 -14.542 -6.342 1.00 81.12 235 SER A N 1
ATOM 1940 C CA . SER A 1 235 ? -4.980 -15.029 -6.607 1.00 81.12 235 SER A CA 1
ATOM 1941 C C . SER A 1 235 ? -5.384 -15.016 -8.087 1.00 81.12 235 SER A C 1
ATOM 1943 O O . SER A 1 235 ? -6.501 -15.418 -8.395 1.00 81.12 235 SER A O 1
ATOM 1945 N N . ALA A 1 236 ? -4.549 -14.478 -8.979 1.00 82.19 236 ALA A N 1
ATOM 1946 C CA . ALA A 1 236 ? -4.897 -14.189 -10.374 1.00 82.19 236 ALA A CA 1
ATOM 1947 C C . ALA A 1 236 ? -3.907 -14.791 -11.385 1.00 82.19 236 ALA A C 1
ATOM 1949 O O . ALA A 1 236 ? -3.933 -14.401 -12.546 1.00 82.19 236 ALA A O 1
ATOM 1950 N N . ASP A 1 237 ? -3.023 -15.686 -10.932 1.00 82.44 237 ASP A N 1
ATOM 1951 C CA . ASP A 1 237 ? -1.946 -16.300 -11.728 1.00 82.44 237 ASP A CA 1
ATOM 1952 C C . ASP A 1 237 ? -1.041 -15.286 -12.457 1.00 82.44 237 ASP A C 1
ATOM 1954 O O . ASP A 1 237 ? -0.443 -15.554 -13.494 1.00 82.4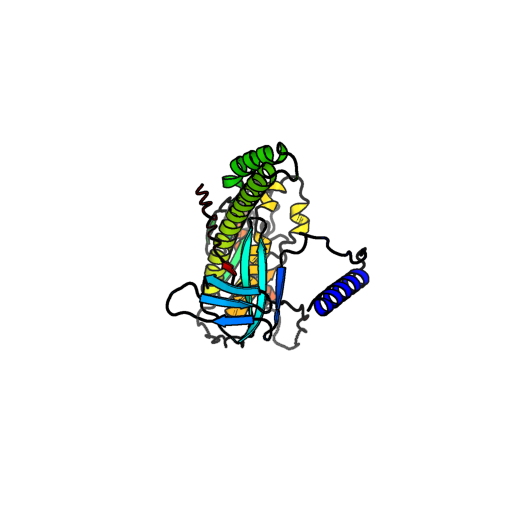4 237 ASP A O 1
ATOM 1958 N N . THR A 1 238 ? -0.931 -14.076 -11.904 1.00 87.75 238 THR A N 1
ATOM 1959 C CA . THR A 1 238 ? -0.041 -13.034 -12.423 1.00 87.75 238 THR A CA 1
ATOM 1960 C C . THR A 1 238 ? 1.330 -13.165 -11.772 1.00 87.75 238 THR A C 1
ATOM 1962 O O . THR A 1 238 ? 1.446 -13.186 -10.546 1.00 87.75 238 THR A O 1
ATOM 1965 N N . GLU A 1 239 ? 2.404 -13.144 -12.554 1.00 91.06 239 GLU A N 1
ATOM 1966 C CA . GLU A 1 239 ? 3.759 -13.137 -12.008 1.00 91.06 239 GLU A CA 1
ATOM 1967 C C . GLU A 1 239 ? 4.198 -11.705 -11.656 1.00 91.06 239 GLU A C 1
ATOM 1969 O O . GLU A 1 239 ? 4.168 -10.798 -12.489 1.00 91.06 239 GLU A O 1
ATOM 1974 N N . VAL A 1 240 ? 4.656 -11.482 -10.419 1.00 92.69 240 VAL A N 1
ATOM 1975 C CA . VAL A 1 240 ? 5.216 -10.190 -9.985 1.00 92.69 240 VAL A CA 1
ATOM 1976 C C . VAL A 1 240 ? 6.695 -10.349 -9.650 1.00 92.69 240 VAL A C 1
ATOM 1978 O O . VAL A 1 240 ? 7.043 -11.010 -8.673 1.00 92.69 240 VAL A O 1
ATOM 1981 N N . ILE A 1 241 ? 7.560 -9.685 -10.417 1.00 91.62 241 ILE A N 1
ATOM 1982 C CA . ILE A 1 241 ? 9.021 -9.755 -10.270 1.00 91.62 241 ILE A CA 1
ATOM 1983 C C . ILE A 1 241 ? 9.546 -8.443 -9.685 1.00 91.62 241 ILE A C 1
ATOM 1985 O O . ILE A 1 241 ? 9.188 -7.353 -10.141 1.00 91.62 241 ILE A O 1
ATOM 1989 N N . LEU A 1 242 ? 10.412 -8.545 -8.675 1.00 91.19 242 LEU A N 1
ATOM 1990 C CA . LEU A 1 242 ? 11.113 -7.406 -8.084 1.00 91.19 242 LEU A CA 1
ATOM 1991 C C . LEU A 1 242 ? 12.591 -7.440 -8.484 1.00 91.19 242 LEU A C 1
ATOM 1993 O O . LEU A 1 242 ? 13.322 -8.315 -8.031 1.00 91.19 242 LEU A O 1
ATOM 1997 N N . VAL A 1 243 ? 13.028 -6.480 -9.301 1.00 90.88 243 VAL A N 1
ATOM 1998 C CA . VAL A 1 243 ? 14.396 -6.415 -9.849 1.00 90.88 243 VAL A CA 1
ATOM 1999 C C . VAL A 1 243 ? 15.277 -5.415 -9.106 1.00 90.88 243 VAL A C 1
ATOM 2001 O O . VAL A 1 243 ? 14.786 -4.469 -8.486 1.00 90.88 243 VAL A O 1
ATOM 2004 N N . ASP A 1 244 ? 16.601 -5.558 -9.213 1.00 87.81 244 ASP A N 1
ATOM 2005 C CA . ASP A 1 244 ? 17.539 -4.588 -8.634 1.00 87.81 244 ASP A CA 1
ATOM 2006 C C . ASP A 1 244 ? 17.354 -3.182 -9.267 1.00 87.81 244 ASP A C 1
ATOM 2008 O O . ASP A 1 244 ? 17.574 -3.020 -10.481 1.00 87.81 244 ASP A O 1
ATOM 2012 N N . PRO A 1 245 ? 17.026 -2.136 -8.471 1.00 84.44 245 PRO A N 1
ATOM 2013 C CA . PRO A 1 245 ? 16.873 -0.755 -8.949 1.00 84.44 245 PRO A CA 1
ATOM 2014 C C . PRO A 1 245 ? 18.159 -0.134 -9.511 1.00 84.44 245 PRO A C 1
ATOM 2016 O O . PRO A 1 245 ? 18.153 0.973 -10.052 1.00 84.44 245 PRO A O 1
ATOM 2019 N N . LYS A 1 246 ? 19.316 -0.780 -9.347 1.00 85.31 246 LYS A N 1
ATOM 2020 C CA . LYS A 1 246 ? 20.598 -0.196 -9.735 1.00 85.31 246 LYS A CA 1
ATOM 2021 C C . LYS A 1 246 ? 20.652 0.163 -11.225 1.00 85.31 246 LYS A C 1
ATOM 2023 O O . LYS A 1 246 ? 20.462 -0.679 -12.098 1.00 85.31 246 LYS A O 1
ATOM 2028 N N . ASP A 1 247 ? 20.989 1.423 -11.500 1.00 85.44 247 ASP A N 1
ATOM 2029 C CA . ASP A 1 247 ? 21.241 2.006 -12.828 1.00 85.44 247 ASP A CA 1
ATOM 2030 C C . ASP A 1 247 ? 20.069 2.001 -13.833 1.00 85.44 247 ASP A C 1
ATOM 2032 O O . ASP A 1 247 ? 20.245 2.492 -14.948 1.00 85.44 247 ASP A O 1
ATOM 2036 N N . THR A 1 248 ? 18.863 1.575 -13.448 1.00 86.31 248 THR A N 1
ATOM 2037 C CA . THR A 1 248 ? 17.661 1.529 -14.314 1.00 86.31 248 THR A CA 1
ATOM 2038 C C . THR A 1 248 ? 17.337 2.875 -14.970 1.00 86.31 248 THR A C 1
ATOM 2040 O O . THR A 1 248 ? 17.016 2.943 -16.151 1.00 86.31 248 THR A O 1
ATOM 2043 N N . SER A 1 249 ? 17.493 3.985 -14.248 1.00 85.06 249 SER A N 1
ATOM 2044 C CA . SER A 1 249 ? 17.270 5.343 -14.776 1.00 85.06 249 SER A CA 1
ATOM 2045 C C . SER A 1 249 ? 18.469 5.933 -15.542 1.00 85.06 249 SER A C 1
ATOM 2047 O O . SER A 1 249 ? 18.342 6.951 -16.239 1.00 85.06 249 SER A O 1
ATOM 2049 N N . LYS A 1 250 ? 19.655 5.324 -15.419 1.00 88.62 250 LYS A N 1
ATOM 2050 C CA . LYS A 1 250 ? 20.897 5.788 -16.059 1.00 88.62 250 LYS A CA 1
ATOM 2051 C C . LYS A 1 250 ? 21.153 5.108 -17.394 1.00 88.62 250 LYS A C 1
ATOM 2053 O O . LYS A 1 250 ? 21.651 5.769 -18.306 1.00 88.62 250 LYS A O 1
ATOM 2058 N N . GLU A 1 251 ? 20.834 3.827 -17.477 1.00 92.94 251 GLU A N 1
ATOM 2059 C CA . GLU A 1 251 ? 21.012 2.994 -18.657 1.00 92.94 251 GLU A CA 1
ATOM 2060 C C . GLU A 1 251 ? 20.041 3.390 -19.772 1.00 92.94 251 GLU A C 1
ATOM 2062 O O . GLU A 1 251 ? 18.912 3.804 -19.509 1.00 92.94 251 GLU A O 1
ATOM 2067 N N . CYS A 1 252 ? 20.482 3.337 -21.023 1.00 94.44 252 CYS A N 1
ATOM 2068 C CA . CYS A 1 252 ? 19.619 3.577 -22.171 1.00 94.44 252 CYS A CA 1
ATOM 2069 C C . CYS A 1 252 ? 18.894 2.290 -22.565 1.00 94.44 252 CYS A C 1
ATOM 2071 O O . CYS A 1 252 ? 19.549 1.323 -22.938 1.00 94.44 252 CYS A O 1
ATOM 2073 N N . SER A 1 253 ? 17.563 2.314 -22.570 1.00 94.31 253 SER A N 1
ATOM 2074 C CA . SER A 1 253 ? 16.732 1.168 -22.983 1.00 94.31 253 SER A CA 1
ATOM 2075 C C . SER A 1 253 ? 16.957 0.713 -24.426 1.00 94.31 253 SER A C 1
ATOM 2077 O O . SER A 1 253 ? 16.700 -0.440 -24.749 1.00 94.31 253 SER A O 1
ATOM 2079 N N . GLN A 1 254 ? 17.496 1.584 -25.284 1.00 93.19 254 GLN A N 1
ATOM 2080 C CA . GLN A 1 254 ? 17.759 1.266 -26.687 1.00 93.19 254 GLN A CA 1
ATOM 2081 C C . GLN A 1 254 ? 19.133 0.614 -26.923 1.00 93.19 254 GLN A C 1
ATOM 2083 O O . GLN A 1 254 ? 19.287 -0.162 -27.861 1.00 93.19 254 GLN A O 1
ATOM 2088 N N . CYS A 1 255 ? 20.162 0.974 -26.144 1.00 93.25 255 CYS A N 1
ATOM 2089 C CA . CYS A 1 255 ? 21.552 0.582 -26.442 1.00 93.25 255 CYS A CA 1
ATOM 2090 C C . CYS A 1 255 ? 22.395 0.146 -25.232 1.00 93.25 255 CYS A C 1
ATOM 2092 O O . CYS A 1 255 ? 23.572 -0.161 -25.399 1.00 93.25 255 CYS A O 1
ATOM 2094 N N . GLY A 1 256 ? 21.846 0.161 -24.014 1.00 91.69 256 GLY A N 1
ATOM 2095 C CA . GLY A 1 256 ? 22.530 -0.270 -22.788 1.00 91.69 256 GLY A CA 1
ATOM 2096 C C . GLY A 1 256 ? 23.617 0.680 -22.266 1.00 91.69 256 GLY A C 1
ATOM 2097 O O . GLY A 1 256 ? 24.204 0.444 -21.210 1.00 91.69 256 GLY A O 1
ATOM 2098 N N . VAL A 1 257 ? 23.913 1.787 -22.960 1.00 93.12 257 VAL A N 1
ATOM 2099 C CA . VAL A 1 257 ? 24.929 2.743 -22.495 1.00 93.12 257 VAL A CA 1
ATOM 2100 C C . VAL A 1 257 ? 24.423 3.502 -21.272 1.00 93.12 257 VAL A C 1
ATOM 2102 O O . VAL A 1 257 ? 23.327 4.065 -21.262 1.00 93.12 257 VAL A O 1
ATOM 2105 N N . LYS A 1 258 ? 25.255 3.552 -20.230 1.00 93.19 258 LYS A N 1
ATOM 2106 C CA . LYS A 1 258 ? 24.972 4.304 -19.008 1.00 93.19 258 LYS A CA 1
ATOM 2107 C C . LYS A 1 258 ? 25.374 5.759 -19.174 1.00 93.19 258 LYS A C 1
ATOM 2109 O O . LYS A 1 258 ? 26.479 6.076 -19.605 1.00 93.19 258 LYS A O 1
ATOM 2114 N N . THR A 1 259 ? 24.488 6.656 -18.766 1.00 87.44 259 THR A N 1
ATOM 2115 C CA . THR A 1 259 ? 24.790 8.086 -18.677 1.00 87.44 259 THR A CA 1
ATOM 2116 C C . THR A 1 259 ? 24.442 8.570 -17.285 1.00 87.44 259 THR A C 1
ATOM 2118 O O . THR A 1 259 ? 23.302 8.398 -16.839 1.00 87.44 259 THR A O 1
ATOM 2121 N N . ASP A 1 260 ? 25.409 9.187 -16.608 1.00 86.12 260 ASP A N 1
ATOM 2122 C CA . ASP A 1 260 ? 25.172 9.823 -15.321 1.00 86.12 260 ASP A CA 1
ATOM 2123 C C . ASP A 1 260 ? 24.249 11.026 -15.486 1.00 86.12 260 ASP A C 1
ATOM 2125 O O . ASP A 1 260 ? 24.480 11.922 -16.298 1.00 86.12 260 ASP A O 1
ATOM 2129 N N . LYS A 1 261 ? 23.178 11.030 -14.693 1.00 82.44 261 LYS A N 1
ATOM 2130 C CA . LYS A 1 261 ? 22.146 12.061 -14.722 1.00 82.44 261 LYS A CA 1
ATOM 2131 C C . LYS A 1 261 ? 21.884 12.558 -13.313 1.00 82.44 261 LYS A C 1
ATOM 2133 O O . LYS A 1 261 ? 21.912 11.801 -12.341 1.00 82.44 261 LYS A O 1
ATOM 2138 N N . LYS A 1 262 ? 21.613 13.852 -13.198 1.00 84.19 262 LYS A N 1
ATOM 2139 C CA . LYS A 1 262 ? 21.205 14.481 -11.942 1.00 84.19 262 LYS A CA 1
ATOM 2140 C C . LYS A 1 262 ? 19.702 14.301 -11.742 1.00 84.19 262 LYS A C 1
ATOM 2142 O O . LYS A 1 262 ? 18.942 14.243 -12.704 1.00 84.19 262 LYS A O 1
ATOM 2147 N N . LEU A 1 263 ? 19.247 14.284 -10.487 1.00 77.50 263 LEU A N 1
ATOM 2148 C CA . LEU A 1 263 ? 17.844 14.000 -10.139 1.00 77.50 263 LEU A CA 1
ATOM 2149 C C . LEU A 1 263 ? 16.818 14.918 -10.830 1.00 77.50 263 LEU A C 1
ATOM 2151 O O . LEU A 1 263 ? 15.696 14.481 -11.083 1.00 77.50 263 LEU A O 1
ATOM 2155 N N . TRP A 1 264 ? 17.182 16.163 -11.145 1.00 81.38 264 TRP A N 1
ATOM 2156 C CA . TRP A 1 264 ? 16.296 17.124 -11.812 1.00 81.38 264 TRP A CA 1
ATOM 2157 C C . TRP A 1 264 ? 16.215 16.962 -13.333 1.00 81.38 264 TRP A C 1
ATOM 2159 O O . TRP A 1 264 ? 15.324 17.542 -13.946 1.00 81.38 264 TRP A O 1
ATOM 2169 N N . GLN A 1 265 ? 17.122 16.205 -13.954 1.00 85.38 265 GLN A N 1
ATOM 2170 C CA . GLN A 1 265 ? 17.053 15.914 -15.385 1.00 85.38 265 GLN A CA 1
ATOM 2171 C C . GLN A 1 265 ? 15.944 14.886 -15.605 1.00 85.38 265 GLN A C 1
ATOM 2173 O O . GLN A 1 265 ? 16.062 13.745 -15.160 1.00 85.38 265 GLN A O 1
ATOM 2178 N N . ARG A 1 266 ? 14.837 15.323 -16.212 1.00 89.44 266 ARG A N 1
ATOM 2179 C CA . ARG A 1 266 ? 13.638 14.504 -16.459 1.00 89.44 266 ARG A CA 1
ATOM 2180 C C . ARG A 1 266 ? 13.565 13.927 -17.865 1.00 89.44 266 ARG A C 1
ATOM 2182 O O . ARG A 1 266 ? 12.803 12.997 -18.086 1.00 89.44 266 ARG A O 1
ATOM 2189 N N . GLU A 1 267 ? 14.369 14.447 -18.776 1.00 91.94 267 GLU A N 1
ATOM 2190 C CA . GLU A 1 267 ? 14.564 13.878 -20.100 1.00 91.94 267 GLU A CA 1
ATOM 2191 C C . GLU A 1 267 ? 15.772 12.935 -20.065 1.00 91.94 267 GLU A C 1
ATOM 2193 O O . GLU A 1 267 ? 16.806 13.236 -19.458 1.00 91.94 267 GLU A O 1
ATOM 2198 N N . HIS A 1 268 ? 15.623 11.769 -20.678 1.00 91.94 268 HIS A N 1
ATOM 2199 C CA . HIS A 1 268 ? 16.714 10.881 -21.027 1.00 91.94 268 HIS A CA 1
ATOM 2200 C C . HIS A 1 268 ? 17.155 11.235 -22.441 1.00 91.94 268 HIS A C 1
ATOM 2202 O O . HIS A 1 268 ? 16.347 11.131 -23.350 1.00 91.94 268 HIS A O 1
ATOM 2208 N N . SER A 1 269 ? 18.420 11.603 -22.622 1.00 92.75 269 SER A N 1
ATOM 2209 C CA . SER A 1 269 ? 19.050 11.763 -23.933 1.00 92.75 269 SER A CA 1
ATOM 2210 C C . SER A 1 269 ? 20.333 10.938 -23.935 1.00 92.75 269 SER A C 1
ATOM 2212 O O . SER A 1 269 ? 21.198 11.134 -23.072 1.00 92.75 269 SER A O 1
ATOM 2214 N N . CYS A 1 270 ? 20.413 9.949 -24.825 1.00 92.81 270 CYS A N 1
ATOM 2215 C CA . CYS A 1 270 ? 21.540 9.029 -24.893 1.00 92.81 270 CYS A CA 1
ATOM 2216 C C . CYS A 1 270 ? 22.613 9.558 -25.858 1.00 92.81 270 CYS A C 1
ATOM 2218 O O . CYS A 1 270 ? 22.338 9.691 -27.049 1.00 92.81 270 CYS A O 1
ATOM 2220 N N . PRO A 1 271 ? 23.861 9.787 -25.405 1.00 91.62 271 PRO A N 1
ATOM 2221 C CA . PRO A 1 271 ? 24.926 10.304 -26.265 1.00 91.62 271 PRO A CA 1
ATOM 2222 C C . PRO A 1 271 ? 25.443 9.276 -27.283 1.00 91.62 271 PRO A C 1
ATOM 2224 O O . PRO A 1 271 ? 26.178 9.646 -28.190 1.00 91.62 271 PRO A O 1
ATOM 2227 N N . SER A 1 272 ? 25.107 7.991 -27.121 1.00 93.62 272 SER A N 1
ATOM 2228 C CA . SER A 1 272 ? 25.606 6.917 -27.989 1.00 93.62 272 SER A CA 1
ATOM 2229 C C . SER A 1 272 ? 24.675 6.575 -29.149 1.00 93.62 272 SER A C 1
ATOM 2231 O O . SER A 1 272 ? 25.163 6.142 -30.186 1.00 93.62 272 SER A O 1
ATOM 2233 N N . CYS A 1 273 ? 23.358 6.682 -28.964 1.00 93.81 273 CYS A N 1
ATOM 2234 C CA . CYS A 1 273 ? 22.365 6.302 -29.977 1.00 93.81 273 CYS A CA 1
ATOM 2235 C C . CYS A 1 273 ? 21.339 7.405 -30.264 1.00 93.81 273 CYS A C 1
ATOM 2237 O O . CYS A 1 273 ? 20.363 7.153 -30.961 1.00 93.81 273 CYS A O 1
ATOM 2239 N N . GLU A 1 274 ? 21.524 8.593 -29.681 1.00 92.75 274 GLU A N 1
ATOM 2240 C CA . GLU A 1 274 ? 20.674 9.782 -29.849 1.00 92.75 274 GLU A CA 1
ATOM 2241 C C . GLU A 1 274 ? 19.209 9.610 -29.393 1.00 92.75 274 GLU A C 1
ATOM 2243 O O . GLU A 1 274 ? 18.406 10.541 -29.480 1.00 92.75 274 GLU A O 1
ATOM 2248 N N . TYR A 1 275 ? 18.857 8.450 -28.822 1.00 94.06 275 TYR A N 1
ATOM 2249 C CA . TYR A 1 275 ? 17.528 8.188 -28.282 1.00 94.06 275 TYR A CA 1
ATOM 2250 C C . TYR A 1 275 ? 17.180 9.184 -27.177 1.00 94.06 275 TYR A C 1
ATOM 2252 O O . TYR A 1 275 ? 17.925 9.339 -26.200 1.00 94.06 275 TYR A O 1
ATOM 2260 N N . THR A 1 276 ? 16.029 9.838 -27.336 1.00 94.62 276 THR A N 1
ATOM 2261 C CA . THR A 1 276 ? 15.538 10.850 -26.405 1.00 94.62 276 THR A CA 1
ATOM 2262 C C . THR A 1 276 ? 14.104 10.548 -25.986 1.00 94.62 276 THR A C 1
ATOM 2264 O O . THR A 1 276 ? 13.240 10.318 -26.828 1.00 94.62 276 THR A O 1
ATOM 2267 N N . THR A 1 277 ? 13.844 10.525 -24.679 1.00 94.25 277 THR A N 1
ATOM 2268 C CA . THR A 1 277 ? 12.520 10.230 -24.114 1.00 94.25 277 THR A CA 1
ATOM 2269 C C . THR A 1 277 ? 12.388 10.756 -22.680 1.00 94.25 277 THR A C 1
ATOM 2271 O O . THR A 1 277 ? 13.311 11.343 -22.121 1.00 94.25 277 THR A O 1
ATOM 2274 N N . ASP A 1 278 ? 11.242 10.536 -22.045 1.00 93.50 278 ASP A N 1
ATOM 2275 C CA . ASP A 1 278 ? 11.071 10.769 -20.612 1.00 93.50 278 ASP A CA 1
ATOM 2276 C C . ASP A 1 278 ? 11.908 9.770 -19.794 1.00 93.50 278 ASP A C 1
ATOM 2278 O O . ASP A 1 278 ? 11.911 8.569 -20.058 1.00 93.50 278 ASP A O 1
ATOM 2282 N N . ARG A 1 279 ? 12.636 10.263 -18.789 1.00 92.25 279 ARG A N 1
ATOM 2283 C CA . ARG A 1 279 ? 13.545 9.442 -17.980 1.00 92.25 279 ARG A CA 1
ATOM 2284 C C . ARG A 1 279 ? 12.826 8.325 -17.230 1.00 92.25 279 ARG A C 1
ATOM 2286 O O . ARG A 1 279 ? 13.381 7.234 -17.137 1.00 92.25 279 ARG A O 1
ATOM 2293 N N . ASP A 1 280 ? 11.643 8.611 -16.702 1.00 92.62 280 ASP A N 1
ATOM 2294 C CA . ASP A 1 280 ? 10.868 7.659 -15.910 1.00 92.62 280 ASP A CA 1
ATOM 2295 C C . ASP A 1 280 ? 10.282 6.574 -16.862 1.00 92.62 280 ASP A C 1
ATOM 2297 O O . ASP A 1 280 ? 10.280 5.391 -16.540 1.00 92.62 280 ASP A O 1
ATOM 2301 N N . TYR A 1 281 ? 9.943 6.926 -18.116 1.00 95.44 281 TYR A N 1
ATOM 2302 C CA . TYR A 1 281 ? 9.587 5.943 -19.163 1.00 95.44 281 TYR A CA 1
ATOM 2303 C C . TYR A 1 281 ? 10.771 5.062 -19.598 1.00 95.44 281 TYR A C 1
ATOM 2305 O O . TYR A 1 281 ? 10.638 3.846 -19.704 1.00 95.44 281 TYR A O 1
ATOM 2313 N N . ASN A 1 282 ? 11.957 5.645 -19.808 1.00 95.31 282 ASN A N 1
ATOM 2314 C CA . ASN A 1 282 ? 13.165 4.859 -20.081 1.00 95.31 282 ASN A CA 1
ATOM 2315 C C . ASN A 1 282 ? 13.489 3.894 -18.927 1.00 95.31 282 ASN A C 1
ATOM 2317 O O . ASN A 1 282 ? 13.924 2.774 -19.176 1.00 95.31 282 ASN A O 1
ATOM 2321 N N . ALA A 1 283 ? 13.287 4.325 -17.677 1.00 93.81 283 ALA A N 1
ATOM 2322 C CA . ALA A 1 283 ? 13.458 3.461 -16.515 1.00 93.81 283 ALA A CA 1
ATOM 2323 C C . ALA A 1 283 ? 12.465 2.290 -16.540 1.00 93.81 283 ALA A C 1
ATOM 2325 O O . ALA A 1 283 ? 12.899 1.153 -16.396 1.00 93.81 283 ALA A O 1
ATOM 2326 N N . ALA A 1 284 ? 11.180 2.541 -16.817 1.00 96.06 284 ALA A N 1
ATOM 2327 C CA . ALA A 1 284 ? 10.161 1.496 -16.944 1.00 96.06 284 ALA A CA 1
ATOM 2328 C C . ALA A 1 284 ? 10.521 0.433 -18.002 1.00 96.06 284 ALA A C 1
ATOM 2330 O O . ALA A 1 284 ? 10.393 -0.763 -17.742 1.00 96.06 284 ALA A O 1
ATOM 2331 N N . GLN A 1 285 ? 11.062 0.853 -19.151 1.00 96.62 285 GLN A N 1
ATOM 2332 C CA . GLN A 1 285 ? 11.552 -0.063 -20.190 1.00 96.62 285 GLN A CA 1
ATOM 2333 C C . GLN A 1 285 ? 12.742 -0.914 -19.719 1.00 96.62 285 GLN A C 1
ATOM 2335 O O . GLN A 1 285 ? 12.772 -2.125 -19.930 1.00 96.62 285 GLN A O 1
ATOM 2340 N N . ASN A 1 286 ? 13.708 -0.308 -19.023 1.00 95.62 286 ASN A N 1
ATOM 2341 C CA . ASN A 1 286 ? 14.837 -1.047 -18.451 1.00 95.62 286 ASN A CA 1
ATOM 2342 C C . ASN A 1 286 ? 14.404 -2.022 -17.349 1.00 95.62 286 ASN A C 1
ATOM 2344 O O . ASN A 1 286 ? 14.961 -3.112 -17.247 1.00 95.62 286 ASN A O 1
ATOM 2348 N N . ILE A 1 287 ? 13.429 -1.636 -16.521 1.00 95.12 287 ILE A N 1
ATOM 2349 C CA . ILE A 1 287 ? 12.856 -2.491 -15.475 1.00 95.12 287 ILE A CA 1
ATOM 2350 C C . ILE A 1 287 ? 12.236 -3.733 -16.116 1.00 95.12 287 ILE A C 1
ATOM 2352 O O . ILE A 1 287 ? 12.587 -4.842 -15.720 1.00 95.12 287 ILE A O 1
ATOM 2356 N N . LEU A 1 288 ? 11.400 -3.556 -17.147 1.00 95.88 288 LEU A N 1
ATOM 2357 C CA . LEU A 1 288 ? 10.836 -4.673 -17.909 1.00 95.88 288 LEU A CA 1
ATOM 2358 C C . LEU A 1 288 ? 11.943 -5.570 -18.477 1.00 95.88 288 LEU A C 1
ATOM 2360 O O . LEU A 1 288 ? 11.936 -6.776 -18.243 1.00 95.88 288 LEU A O 1
ATOM 2364 N N . GLY A 1 289 ? 12.928 -4.979 -19.161 1.00 94.00 289 GLY A N 1
ATOM 2365 C CA . GLY A 1 289 ? 14.043 -5.718 -19.755 1.00 94.00 289 GLY A CA 1
ATOM 2366 C C . GLY A 1 289 ? 14.816 -6.568 -18.741 1.00 94.00 289 GLY A C 1
ATOM 2367 O O . GLY A 1 289 ? 15.118 -7.727 -19.018 1.00 94.00 289 GLY A O 1
ATOM 2368 N N . LYS A 1 290 ? 15.081 -6.037 -17.540 1.00 92.44 290 LYS A N 1
ATOM 2369 C CA . LYS A 1 290 ? 15.719 -6.798 -16.454 1.00 92.44 290 LYS A CA 1
ATOM 2370 C C . LYS A 1 290 ? 14.861 -7.966 -15.976 1.00 92.44 290 LYS A C 1
ATOM 2372 O O . LYS A 1 290 ? 15.386 -9.063 -15.821 1.00 92.44 290 LYS A O 1
ATOM 2377 N N . GLY A 1 291 ? 13.563 -7.742 -15.768 1.00 89.31 291 GLY A N 1
ATOM 2378 C CA . GLY A 1 291 ? 12.662 -8.795 -15.293 1.00 89.31 291 GLY A CA 1
ATOM 2379 C C . GLY A 1 291 ? 12.492 -9.926 -16.302 1.00 89.31 291 GLY A C 1
ATOM 2380 O O . GLY A 1 291 ? 12.375 -11.080 -15.911 1.00 89.31 291 GLY A O 1
ATOM 2381 N N . LEU A 1 292 ? 12.540 -9.620 -17.601 1.00 90.50 292 LEU A N 1
ATOM 2382 C CA . LEU A 1 292 ? 12.531 -10.641 -18.650 1.00 90.50 292 LEU A CA 1
ATOM 2383 C C . LEU A 1 292 ? 13.869 -11.395 -18.737 1.00 90.50 292 LEU A C 1
ATOM 2385 O O . LEU A 1 292 ? 13.872 -12.601 -18.965 1.00 90.50 292 LEU A O 1
ATOM 2389 N N . ALA A 1 293 ? 14.997 -10.713 -18.514 1.00 85.44 293 ALA A N 1
ATOM 2390 C CA . ALA A 1 293 ? 16.326 -11.322 -18.562 1.00 85.44 293 ALA A CA 1
ATOM 2391 C C . ALA A 1 293 ? 16.620 -12.262 -17.378 1.00 85.44 293 ALA A C 1
ATOM 2393 O O . ALA A 1 293 ? 17.302 -13.269 -17.565 1.00 85.44 293 ALA A O 1
ATOM 2394 N N . GLU A 1 294 ? 16.102 -11.972 -16.177 1.00 69.25 294 GLU A N 1
ATOM 2395 C CA . GLU A 1 294 ? 16.241 -12.853 -15.001 1.00 69.25 294 GLU A CA 1
ATOM 2396 C C . GLU A 1 294 ? 15.595 -14.234 -15.213 1.00 69.25 294 GLU A C 1
ATOM 2398 O O . GLU A 1 294 ? 16.033 -15.212 -14.612 1.00 69.25 294 GLU A O 1
ATOM 2403 N N . VAL A 1 295 ? 14.619 -14.337 -16.121 1.00 57.75 295 VAL A N 1
ATOM 2404 C CA . VAL A 1 295 ? 13.937 -15.595 -16.473 1.00 57.75 295 VAL A CA 1
ATOM 2405 C C . VAL A 1 295 ? 14.702 -16.391 -17.544 1.00 57.75 295 VAL A C 1
ATOM 2407 O O . VAL A 1 295 ? 14.509 -17.596 -17.681 1.00 57.75 295 VAL A O 1
ATOM 2410 N N . THR A 1 296 ? 15.621 -15.758 -18.281 1.00 42.31 296 THR A N 1
ATOM 2411 C CA . THR A 1 296 ? 16.447 -16.415 -19.306 1.00 42.31 296 THR A CA 1
ATOM 2412 C C . THR A 1 296 ? 17.881 -16.639 -18.816 1.00 42.31 296 THR A C 1
ATOM 2414 O O . THR A 1 296 ? 18.795 -15.897 -19.186 1.00 42.31 296 THR A O 1
ATOM 2417 N N . PRO A 1 297 ? 18.113 -17.665 -17.980 1.00 35.00 297 PRO A N 1
ATOM 2418 C CA . PRO A 1 297 ? 19.124 -18.652 -18.364 1.00 35.00 297 PRO A CA 1
ATOM 2419 C C . PRO A 1 297 ? 18.757 -20.103 -17.984 1.00 35.00 297 PRO A C 1
ATOM 2421 O O . PRO A 1 297 ? 18.690 -20.450 -16.811 1.00 35.00 297 PRO A O 1
ATOM 2424 N N . ALA A 1 298 ? 18.690 -20.951 -19.019 1.00 28.64 298 ALA A N 1
ATOM 2425 C CA . ALA A 1 298 ? 18.735 -22.420 -19.015 1.00 28.64 298 ALA A CA 1
ATOM 2426 C C . ALA A 1 298 ? 17.531 -23.186 -18.425 1.00 28.64 298 ALA A C 1
ATOM 2428 O O . ALA A 1 298 ? 17.270 -23.192 -17.226 1.00 28.64 298 ALA A O 1
ATOM 2429 N N . GLU A 1 299 ? 16.882 -23.972 -19.290 1.00 39.06 299 GLU A N 1
ATOM 2430 C CA . GLU A 1 299 ? 16.212 -25.207 -18.887 1.00 39.06 299 GLU A CA 1
ATOM 2431 C C . GLU A 1 299 ? 17.148 -26.017 -17.975 1.00 39.06 299 GLU A C 1
ATOM 2433 O O . GLU A 1 299 ? 18.266 -26.343 -18.379 1.00 39.06 299 GLU A O 1
ATOM 2438 N N . THR A 1 300 ? 16.695 -26.330 -16.758 1.00 29.16 300 THR A N 1
ATOM 2439 C CA . THR A 1 300 ? 16.905 -27.577 -15.989 1.00 29.16 300 THR A CA 1
ATOM 2440 C C . THR A 1 300 ? 16.890 -27.272 -14.489 1.00 29.16 300 THR A C 1
ATOM 2442 O O . THR A 1 300 ? 17.784 -26.616 -13.973 1.00 29.16 300 THR A O 1
ATOM 2445 N N . ALA A 1 301 ? 15.869 -27.816 -13.819 1.00 31.58 301 ALA A N 1
ATOM 2446 C CA . ALA A 1 301 ? 15.801 -28.230 -12.416 1.00 31.58 301 ALA A CA 1
ATOM 2447 C C . ALA A 1 301 ? 16.587 -27.414 -11.371 1.00 31.58 301 ALA A C 1
ATOM 2449 O O . ALA A 1 301 ? 17.808 -27.481 -11.294 1.00 31.58 301 ALA A O 1
ATOM 2450 N N . THR A 1 302 ? 15.875 -26.832 -10.407 1.00 24.33 302 THR A N 1
ATOM 2451 C CA . THR A 1 302 ? 15.785 -27.359 -9.030 1.00 24.33 302 THR A CA 1
ATOM 2452 C C . THR A 1 302 ? 14.722 -26.540 -8.304 1.00 24.33 302 THR A C 1
ATOM 2454 O O . THR A 1 302 ? 14.761 -25.315 -8.322 1.00 24.33 302 THR A O 1
ATOM 2457 N N . SER A 1 303 ? 13.774 -27.225 -7.672 1.00 33.19 303 SER A N 1
ATOM 2458 C CA . SER A 1 303 ? 12.827 -26.669 -6.708 1.00 33.19 303 SER A CA 1
ATOM 2459 C C . SER A 1 303 ? 13.550 -25.803 -5.673 1.00 33.19 303 SER A C 1
ATOM 2461 O O . SER A 1 303 ? 14.202 -26.325 -4.766 1.00 33.19 303 SER A O 1
ATOM 2463 N N . THR A 1 304 ? 13.453 -24.484 -5.803 1.00 29.53 304 THR A N 1
ATOM 2464 C CA . THR A 1 304 ? 13.840 -23.557 -4.744 1.00 29.53 304 THR A CA 1
ATOM 2465 C C . THR A 1 304 ? 12.781 -23.624 -3.658 1.00 29.53 304 THR A C 1
ATOM 2467 O O . THR A 1 304 ? 11.623 -23.278 -3.870 1.00 29.53 304 THR A O 1
ATOM 2470 N N . GLU A 1 305 ? 13.193 -24.119 -2.494 1.00 24.03 305 GLU A N 1
ATOM 2471 C CA . GLU A 1 305 ? 12.392 -24.171 -1.279 1.00 24.03 305 GLU A CA 1
ATOM 2472 C C . GLU A 1 305 ? 11.720 -22.815 -1.032 1.00 24.03 305 GLU A C 1
ATOM 2474 O O . GLU A 1 305 ? 12.381 -21.810 -0.738 1.00 24.03 305 GLU A O 1
ATOM 2479 N N . HIS A 1 306 ? 10.390 -22.794 -1.143 1.00 26.84 306 HIS A N 1
ATOM 2480 C CA . HIS A 1 306 ? 9.576 -21.710 -0.628 1.00 26.84 306 HIS A CA 1
ATOM 2481 C C . HIS A 1 306 ? 9.918 -21.547 0.849 1.00 26.84 306 HIS A C 1
ATOM 2483 O O . HIS A 1 306 ? 9.641 -22.399 1.693 1.00 26.84 306 HIS A O 1
ATOM 2489 N N . ARG A 1 307 ? 10.566 -20.431 1.173 1.00 23.80 307 ARG A N 1
ATOM 2490 C CA . ARG A 1 307 ? 10.733 -20.004 2.552 1.00 23.80 307 ARG A CA 1
ATOM 2491 C C . ARG A 1 307 ? 9.349 -19.621 3.054 1.00 23.80 307 ARG A C 1
ATOM 2493 O O . ARG A 1 307 ? 8.951 -18.471 2.888 1.00 23.80 307 ARG A O 1
ATOM 2500 N N . ASP A 1 308 ? 8.664 -20.588 3.664 1.00 24.95 308 ASP A N 1
ATOM 2501 C CA . ASP A 1 308 ? 7.409 -20.444 4.400 1.00 24.95 308 ASP A CA 1
ATOM 2502 C C . ASP A 1 308 ? 7.509 -19.283 5.395 1.00 24.95 308 ASP A C 1
ATOM 2504 O O . ASP A 1 308 ? 7.867 -19.416 6.570 1.00 24.95 308 ASP A O 1
ATOM 2508 N N . GLN A 1 309 ? 7.191 -18.088 4.916 1.00 26.88 309 GLN A N 1
ATOM 2509 C CA . GLN A 1 309 ? 6.760 -16.997 5.756 1.00 26.88 309 GLN A CA 1
ATOM 2510 C C . GLN A 1 309 ? 5.252 -17.110 5.783 1.00 26.88 309 GLN A C 1
ATOM 2512 O O . GLN A 1 309 ? 4.589 -16.579 4.904 1.00 26.88 309 GLN A O 1
ATOM 2517 N N . ASN A 1 310 ? 4.752 -17.828 6.794 1.00 24.81 310 ASN A N 1
ATOM 2518 C CA . ASN A 1 310 ? 3.362 -17.832 7.245 1.00 24.81 310 ASN A CA 1
ATOM 2519 C C . ASN A 1 310 ? 2.739 -16.438 7.068 1.00 24.81 310 ASN A C 1
ATOM 2521 O O . ASN A 1 310 ? 2.827 -15.577 7.952 1.00 24.81 310 ASN A O 1
ATOM 2525 N N . ASN A 1 311 ? 2.122 -16.211 5.914 1.00 25.16 311 ASN A N 1
ATOM 2526 C CA . ASN A 1 311 ? 1.421 -14.990 5.605 1.00 25.16 311 ASN A CA 1
ATOM 2527 C C . ASN A 1 311 ? -0.035 -15.308 5.898 1.00 25.16 311 ASN A C 1
ATOM 2529 O O . ASN A 1 311 ? -0.788 -15.746 5.040 1.00 25.16 311 ASN A O 1
ATOM 2533 N N . SER A 1 312 ? -0.429 -15.163 7.165 1.00 24.11 312 SER A N 1
ATOM 2534 C CA . SER A 1 312 ? -1.845 -15.168 7.510 1.00 24.11 312 SER A CA 1
ATOM 2535 C C . SER A 1 312 ? -2.478 -13.962 6.812 1.00 24.11 312 SER A C 1
ATOM 2537 O O . SER A 1 312 ? -2.421 -12.837 7.327 1.00 24.11 312 SER A O 1
ATOM 2539 N N . VAL A 1 313 ? -3.017 -14.179 5.616 1.00 26.08 313 VAL A N 1
ATOM 2540 C CA . VAL A 1 313 ? -3.725 -13.167 4.843 1.00 26.08 313 VAL A CA 1
ATOM 2541 C C . VAL A 1 313 ? -5.031 -12.880 5.574 1.00 26.08 313 VAL A C 1
ATOM 2543 O O . VAL A 1 313 ? -6.025 -13.596 5.493 1.00 26.08 313 VAL A O 1
ATOM 2546 N N . PHE A 1 314 ? -5.015 -11.818 6.374 1.00 23.94 314 PHE A N 1
ATOM 2547 C CA . PHE A 1 314 ? -6.220 -11.272 6.976 1.00 23.94 314 PHE A CA 1
ATOM 2548 C C . PHE A 1 314 ? -7.001 -10.506 5.910 1.00 23.94 314 PHE A C 1
ATOM 2550 O O . PHE A 1 314 ? -6.799 -9.306 5.712 1.00 23.94 314 PHE A O 1
ATOM 2557 N N . CYS A 1 315 ? -7.945 -11.182 5.263 1.00 23.94 315 CYS A N 1
ATOM 2558 C CA . CYS A 1 315 ? -9.042 -10.506 4.588 1.00 23.94 315 CYS A CA 1
ATOM 2559 C C . CYS A 1 315 ? -9.921 -9.821 5.648 1.00 23.94 315 CYS A C 1
ATOM 2561 O O . CYS A 1 315 ? -10.755 -10.443 6.300 1.00 23.94 315 CYS A O 1
ATOM 2563 N N . ASP A 1 316 ? -9.722 -8.512 5.852 1.00 24.98 316 ASP A N 1
ATOM 2564 C CA . ASP A 1 316 ? -10.546 -7.683 6.743 1.00 24.98 316 ASP A CA 1
ATOM 2565 C C . ASP A 1 316 ? -11.983 -7.608 6.177 1.00 24.98 316 ASP A C 1
ATOM 2567 O O . ASP A 1 316 ? -12.349 -6.686 5.441 1.00 24.98 316 ASP A O 1
ATOM 2571 N N . VAL A 1 317 ? -12.844 -8.574 6.511 1.00 27.62 317 VAL A N 1
ATOM 2572 C CA . VAL A 1 317 ? -14.284 -8.474 6.248 1.00 27.62 317 VAL A CA 1
ATOM 2573 C C . VAL A 1 317 ? -14.867 -7.514 7.280 1.00 27.62 317 VAL A C 1
ATOM 2575 O O . VAL A 1 317 ? -15.271 -7.945 8.337 1.00 27.62 317 VAL A O 1
ATOM 2578 N N . SER A 1 318 ? -14.837 -6.200 7.063 1.00 27.56 318 SER A N 1
ATOM 2579 C CA . SER A 1 318 ? -15.147 -5.229 8.124 1.00 27.56 318 SER A CA 1
ATOM 2580 C C . SER A 1 318 ? -16.644 -4.869 8.185 1.00 27.56 318 SER A C 1
ATOM 2582 O O . SER A 1 318 ? -17.082 -3.898 7.572 1.00 27.56 318 SER A O 1
ATOM 2584 N N . ALA A 1 319 ? -17.434 -5.588 8.991 1.00 31.34 319 ALA A N 1
ATOM 2585 C CA . ALA A 1 319 ? -18.837 -5.226 9.243 1.00 31.34 319 ALA A CA 1
ATOM 2586 C C . ALA A 1 319 ? -18.959 -4.115 10.303 1.00 31.34 319 ALA A C 1
ATOM 2588 O O . ALA A 1 319 ? -18.465 -4.269 11.418 1.00 31.34 319 ALA A O 1
ATOM 2589 N N . SER A 1 320 ? -19.619 -2.997 9.973 1.00 28.61 320 SER A N 1
ATOM 2590 C CA . SER A 1 320 ? -19.795 -1.858 10.893 1.00 28.61 320 SER A CA 1
ATOM 2591 C C . SER A 1 320 ? -21.067 -1.985 11.740 1.00 28.61 320 SER A C 1
ATOM 2593 O O . SER A 1 320 ? -22.145 -2.236 11.203 1.00 28.61 320 SER A O 1
ATOM 2595 N N . ALA A 1 321 ? -20.950 -1.790 13.057 1.00 29.17 321 ALA A N 1
ATOM 2596 C CA . ALA A 1 321 ? -22.089 -1.734 13.981 1.00 29.17 321 ALA A CA 1
ATOM 2597 C C . ALA A 1 321 ? -22.481 -0.271 14.276 1.00 29.17 321 ALA A C 1
ATOM 2599 O O . ALA A 1 321 ? -21.636 0.544 14.654 1.00 29.17 321 ALA A O 1
ATOM 2600 N N . SER A 1 322 ? -23.763 0.074 14.106 1.00 26.89 322 SER A N 1
ATOM 2601 C CA . SER A 1 322 ? -24.308 1.415 14.368 1.00 26.89 322 SER A CA 1
ATOM 2602 C C . SER A 1 322 ? -24.985 1.463 15.739 1.00 26.89 322 SER A C 1
ATOM 2604 O O . SER A 1 322 ? -26.048 0.877 15.917 1.00 26.89 322 SER A O 1
ATOM 2606 N N . SER A 1 323 ? -24.423 2.202 16.700 1.00 30.08 323 SER A N 1
ATOM 2607 C CA . SER A 1 323 ? -25.090 2.482 17.978 1.00 30.08 323 SER A CA 1
ATOM 2608 C C . SER A 1 323 ? -25.987 3.721 17.853 1.00 30.08 323 SER A C 1
ATOM 2610 O O . SER A 1 323 ? -25.475 4.844 17.796 1.00 30.08 323 SER A O 1
ATOM 2612 N N . LYS A 1 324 ? -27.313 3.543 17.841 1.00 26.55 324 LYS A N 1
ATOM 2613 C CA . LYS A 1 324 ? -28.250 4.622 18.190 1.00 26.55 324 LYS A CA 1
ATOM 2614 C C . LYS A 1 324 ? -28.291 4.730 19.717 1.00 26.55 324 LYS A C 1
ATOM 2616 O O . LYS A 1 324 ? -28.525 3.740 20.398 1.00 26.55 324 LYS A O 1
ATOM 2621 N N . GLN A 1 325 ? -27.993 5.914 20.242 1.00 29.00 325 GLN A N 1
ATOM 2622 C CA . GLN A 1 325 ? -28.222 6.249 21.645 1.00 29.00 325 GLN A CA 1
ATOM 2623 C C . GLN A 1 325 ? -29.675 6.709 21.776 1.00 29.00 325 GLN A C 1
ATOM 2625 O O . GLN A 1 325 ? -30.000 7.800 21.313 1.00 29.00 325 GLN A O 1
ATOM 2630 N N . GLU A 1 326 ? -30.532 5.895 22.385 1.00 27.69 326 GLU A N 1
ATOM 2631 C CA . GLU A 1 326 ? -31.793 6.369 22.956 1.00 27.69 326 GLU A CA 1
ATOM 2632 C C . GLU A 1 326 ? -31.538 6.760 24.414 1.00 27.69 326 GLU A C 1
ATOM 2634 O O . GLU A 1 326 ? -30.991 5.988 25.203 1.00 27.69 326 GLU A O 1
ATOM 2639 N N . ALA A 1 327 ? -31.848 8.014 24.739 1.00 28.81 327 ALA A N 1
ATOM 2640 C CA . ALA A 1 327 ? -31.788 8.543 26.093 1.00 28.81 327 ALA A CA 1
ATOM 2641 C C . ALA A 1 327 ? -33.065 8.144 26.854 1.00 28.81 327 ALA A C 1
ATOM 2643 O O . ALA A 1 327 ? -34.146 8.210 26.269 1.00 28.81 327 ALA A O 1
ATOM 2644 N N . PRO A 1 328 ? -32.985 7.777 28.144 1.00 31.98 328 PRO A N 1
ATOM 2645 C CA . PRO A 1 328 ? -34.175 7.482 28.927 1.00 31.98 328 PRO A CA 1
ATOM 2646 C C . PRO A 1 328 ? -34.929 8.777 29.255 1.00 31.98 328 PRO A C 1
ATOM 2648 O O . PRO A 1 328 ? -34.364 9.725 29.807 1.00 31.98 328 PRO A O 1
ATOM 2651 N N . SER A 1 329 ? -36.217 8.807 28.914 1.00 30.25 329 SER A N 1
ATOM 2652 C CA . SER A 1 329 ? -37.160 9.851 29.304 1.00 30.25 329 SER A CA 1
ATOM 2653 C C . SER A 1 329 ? -37.409 9.793 30.810 1.00 30.25 329 SER A C 1
ATOM 2655 O O . SER A 1 329 ? -37.953 8.819 31.327 1.00 30.25 329 SER A O 1
ATOM 2657 N N . THR A 1 330 ? -37.035 10.847 31.525 1.00 35.94 330 THR A N 1
ATOM 2658 C CA . THR A 1 330 ? -37.429 11.056 32.918 1.00 35.94 330 THR A CA 1
ATOM 2659 C C . THR A 1 330 ? -38.865 11.581 32.968 1.00 35.94 330 THR A C 1
ATOM 2661 O O . THR A 1 330 ? -39.088 12.748 32.652 1.00 35.94 330 THR A O 1
ATOM 2664 N N . SER A 1 331 ? -39.829 10.764 33.400 1.00 30.41 331 SER A N 1
ATOM 2665 C CA . SER A 1 331 ? -41.123 11.261 33.881 1.00 30.41 331 SER A CA 1
ATOM 2666 C C . SER A 1 331 ? -41.065 11.405 35.402 1.00 30.41 331 SER A C 1
ATOM 2668 O O . SER A 1 331 ? -41.111 10.419 36.135 1.00 30.41 331 SER A O 1
ATOM 2670 N N . LYS A 1 332 ? -40.947 12.646 35.878 1.00 34.56 332 LYS A N 1
ATOM 2671 C CA . LYS A 1 332 ? -41.377 13.013 37.228 1.00 34.56 332 LYS A CA 1
ATOM 2672 C C . LYS A 1 332 ? -42.851 13.390 37.129 1.00 34.56 332 LYS A C 1
ATOM 2674 O O . LYS A 1 332 ? -43.163 14.359 36.443 1.00 34.56 332 LYS A O 1
ATOM 2679 N N . HIS A 1 333 ? -43.717 12.661 37.817 1.00 36.72 333 HIS A N 1
ATOM 2680 C CA . HIS A 1 333 ? -44.993 13.202 38.263 1.00 36.72 333 HIS A CA 1
ATOM 2681 C C . HIS A 1 333 ? -45.045 13.145 39.785 1.00 36.72 333 HIS A C 1
ATOM 2683 O O . HIS A 1 333 ? -44.471 12.244 40.399 1.00 36.72 333 HIS A O 1
ATOM 2689 N N . SER A 1 334 ? -45.623 14.223 40.308 1.00 38.97 334 SER A N 1
ATOM 2690 C CA . SER A 1 334 ? -45.879 14.570 41.700 1.00 38.97 334 SER A CA 1
ATOM 2691 C C . SER A 1 334 ? -46.680 13.534 42.467 1.00 38.97 334 SER A C 1
ATOM 2693 O O . SER A 1 334 ? -47.453 12.794 41.820 1.00 38.97 334 SER A O 1
#

Foldseek 3Di:
DVVVVVVVVVVVQVVCVVVVDDGDDDDDDDPPRDFKDKDFPVFWDWADDPDDQTWIQGPPPGIFGWRQPDDDPADFGMWMWGAFQLGWIWTFTQHDDDQPPAPPPPPPDAFAKFWQADLQFRTQILVGDTHGDPCLCVVCVVVLVVLVVVLVPDDPPDPSNSVSSSVSRVSVVVSVVVLVVVLLVVLVVDLVPHLEYFYAPPPLVVVCPDPPCVVSSVSSCVVVSLVSNVVVCSNNNRHYHHDHLPQLLQAALVPRDGDDDDPPPQWDADPPPRDIDGSSNSSNSSRRVRRVVVVDDDDDDDDDDDPPPPPSPRPGSTITGDDDDDDDDDDDDD

Solvent-accessible surface area (backbone atoms only — not comparable to full-atom values): 19722 Å² total; per-residue (Å²): 103,74,65,54,54,51,51,53,53,52,51,54,49,50,53,41,42,74,72,71,44,94,69,84,78,93,73,89,78,60,91,87,67,71,48,65,47,78,34,50,61,92,36,48,47,82,42,87,46,99,62,80,58,25,34,39,32,35,69,98,77,44,77,40,62,28,39,74,83,66,84,85,70,61,51,68,55,30,39,36,38,36,47,52,76,53,67,53,42,27,46,26,49,41,56,52,66,80,80,75,84,67,79,79,69,83,56,96,68,83,37,69,40,6,42,28,79,44,80,72,38,37,35,24,26,50,89,68,53,74,40,71,46,83,53,53,62,67,78,43,41,67,63,50,52,52,46,50,57,57,33,72,73,36,60,83,88,37,75,68,22,53,56,38,49,26,51,48,33,44,52,53,49,51,41,50,48,56,49,50,52,53,42,53,54,51,32,46,58,49,45,79,67,28,49,27,41,18,32,56,56,70,63,60,77,64,59,56,67,40,91,88,46,37,80,60,54,72,65,51,57,53,71,60,36,55,54,47,32,53,61,49,16,74,74,61,76,22,48,74,44,69,35,82,59,74,58,30,71,33,33,34,68,88,75,65,56,72,46,95,75,58,91,84,60,56,62,36,72,38,94,88,76,69,52,68,47,52,23,54,41,35,18,1,40,33,38,28,53,50,48,58,47,74,72,65,74,76,97,73,89,76,91,74,78,78,79,84,66,87,72,81,79,77,63,74,44,64,18,48,50,82,84,82,84,81,78,85,83,83,82,85,78,134

pLDDT: mean 78.97, std 21.78, range [23.8, 97.06]